Protein AF-A0AAU0SFM0-F1 (afdb_monomer_lite)

Foldseek 3Di:
DEDELPDDDPVVSVVCVQCCQEPNVYWYWYADPVPGIDTDDDPDHDYDDDDPDLVPDDPVNLVVLQVCVVVVHAFEAEEAPPHDPSNLVSHLAYDYVVVVVVVVVVVVPDDDDDDDDDDDDDDDDDDDDDDDDDPQQDAPPLVVLQVVQCVQADPVQKHWQVVSVVVCCVVPSPDDVVSVPDPDPVVSQVVCVVFKDKDWDDDDDDDDITIMMGTDDPDD

pLDDT: mean 70.49, std 17.62, range [28.67, 92.0]

Secondary structure (DSSP, 8-state):
-EEES-SS-HHHHHHHHHHHHHTS--EEEEEETTTEEEEE--SS-------SSGGG--HHHHHHHHHHHHTT---EEEE-TTS-HHHHHHSSEEEEHHHHHHHHHHHTS----------------------S----PPPP-HHHHHHHHHHH--TTS-EEHHHHHHHHHHH-TT--GGGGT-SSHHHHHHT-TTTEEEEEE--SSSSPPEEEEEE-----

Radius of gyration: 22.7 Å; chains: 1; bounding box: 64×48×53 Å

Sequence (220 aa):
MSILLSPGTPAMQAVWILLGKTRYPATFYQSSFEQGVLQVEVPFEIAAEYVPAANAISTDKLVQLGGLREEGLTVYGFGEEKTPRPFVSACDKFIYTELLRGEVLVAASNGHGRPEPEPSTEIEAVKVASTPGVKKLPKAPVSFIAKILDDIADEDGWAHLGSLGANISKLRPEFDPRTHGYKKLSELIKGYPDTFELQTRGASGVGGSILYTRHRQPSS

Structure (mmCIF, N/CA/C/O backbone):
data_AF-A0AAU0SFM0-F1
#
_entry.id   AF-A0AAU0SFM0-F1
#
loop_
_atom_site.group_PDB
_atom_site.id
_atom_site.type_symbol
_atom_site.label_atom_id
_atom_site.label_alt_id
_atom_site.label_comp_id
_atom_site.label_asym_id
_atom_site.label_entity_id
_atom_site.label_seq_id
_atom_site.pdbx_PDB_ins_code
_atom_site.Cartn_x
_atom_site.Cartn_y
_atom_site.Cartn_z
_atom_site.occupancy
_atom_site.B_iso_or_equiv
_atom_site.auth_seq_id
_atom_site.auth_comp_id
_atom_site.auth_asym_id
_atom_site.auth_atom_id
_atom_site.pdbx_PDB_model_num
ATOM 1 N N . MET A 1 1 ? 27.131 0.060 -20.499 1.00 58.91 1 MET A N 1
ATOM 2 C CA . MET A 1 1 ? 27.183 1.424 -19.920 1.00 58.91 1 MET A CA 1
ATOM 3 C C . MET A 1 1 ? 27.447 1.272 -18.427 1.00 58.91 1 MET A C 1
ATOM 5 O O . MET A 1 1 ? 26.848 0.385 -17.832 1.00 58.91 1 MET A O 1
ATOM 9 N N . SER A 1 2 ? 28.374 2.028 -17.840 1.00 62.81 2 SER A N 1
ATOM 10 C CA . SER A 1 2 ? 28.656 1.973 -16.397 1.00 62.81 2 SER A CA 1
ATOM 11 C C . SER A 1 2 ? 27.868 3.065 -15.677 1.00 62.81 2 SER A C 1
ATOM 13 O O . SER A 1 2 ? 27.889 4.223 -16.094 1.00 62.81 2 SER A O 1
ATOM 15 N N . ILE A 1 3 ? 27.143 2.695 -14.622 1.00 67.88 3 ILE A N 1
ATOM 16 C CA . ILE A 1 3 ? 26.339 3.626 -13.822 1.00 67.88 3 ILE A CA 1
ATOM 17 C C . ILE A 1 3 ? 26.892 3.641 -12.399 1.00 67.88 3 ILE A C 1
ATOM 19 O O . ILE A 1 3 ? 26.936 2.609 -11.729 1.00 67.88 3 ILE A O 1
ATOM 23 N N . LEU A 1 4 ? 27.299 4.825 -11.938 1.00 67.50 4 LEU A N 1
ATOM 24 C CA . LEU A 1 4 ? 27.693 5.054 -10.553 1.00 67.50 4 LEU A CA 1
ATOM 25 C C . LEU A 1 4 ? 26.434 5.312 -9.713 1.00 67.50 4 LEU A C 1
ATOM 27 O O . LEU A 1 4 ? 25.718 6.282 -9.951 1.00 67.50 4 LEU A O 1
ATOM 31 N N . LEU A 1 5 ? 26.178 4.467 -8.718 1.00 65.06 5 LEU A N 1
ATOM 32 C CA . LEU A 1 5 ? 25.019 4.566 -7.824 1.00 65.06 5 LEU A CA 1
ATOM 33 C C . LEU A 1 5 ? 25.143 5.694 -6.780 1.00 65.06 5 LEU A C 1
ATOM 35 O O . LEU A 1 5 ? 24.219 5.895 -5.998 1.00 65.06 5 LEU A O 1
ATOM 39 N N . SER A 1 6 ? 26.270 6.415 -6.752 1.00 60.56 6 SER A N 1
ATOM 40 C CA . SER A 1 6 ? 26.688 7.227 -5.601 1.00 60.56 6 SER A CA 1
ATOM 41 C C . SER A 1 6 ? 26.519 8.757 -5.640 1.00 60.56 6 SER A C 1
ATOM 43 O O . SER A 1 6 ? 26.809 9.349 -4.604 1.00 60.56 6 SER A O 1
ATOM 45 N N . PRO A 1 7 ? 26.065 9.468 -6.694 1.00 53.75 7 PRO A N 1
ATOM 46 C CA . PRO A 1 7 ? 25.857 10.910 -6.568 1.00 53.75 7 PRO A CA 1
ATOM 47 C C . PRO A 1 7 ? 24.375 11.250 -6.741 1.00 53.75 7 PRO A C 1
ATOM 49 O O . PRO A 1 7 ? 23.954 11.713 -7.799 1.00 53.75 7 PRO A O 1
ATOM 52 N N . GLY A 1 8 ? 23.551 10.999 -5.724 1.00 63.12 8 GLY A N 1
ATOM 53 C CA . GLY A 1 8 ? 22.145 11.385 -5.805 1.00 63.12 8 GLY A CA 1
ATOM 54 C C . GLY A 1 8 ? 21.311 11.064 -4.575 1.00 63.12 8 GLY A C 1
ATOM 55 O O . GLY A 1 8 ? 21.735 10.363 -3.661 1.00 63.12 8 GLY A O 1
ATOM 56 N N . THR A 1 9 ? 20.087 11.588 -4.570 1.00 72.88 9 THR A N 1
ATOM 57 C CA . THR A 1 9 ? 19.049 11.186 -3.617 1.00 72.88 9 THR A CA 1
ATOM 58 C C . THR A 1 9 ? 18.636 9.727 -3.868 1.00 72.88 9 THR A C 1
ATOM 60 O O . THR A 1 9 ? 18.768 9.244 -4.998 1.00 72.88 9 THR A O 1
ATOM 63 N N . PRO A 1 10 ? 18.053 9.024 -2.877 1.00 72.44 10 PRO A N 1
ATOM 64 C CA . PRO A 1 10 ? 17.543 7.661 -3.070 1.00 72.44 10 PRO A CA 1
ATOM 65 C C . PRO A 1 10 ? 16.587 7.520 -4.268 1.00 72.44 10 PRO A C 1
ATOM 67 O O . PRO A 1 10 ? 16.581 6.499 -4.950 1.00 72.44 10 PRO A O 1
ATOM 70 N N . ALA A 1 11 ? 15.820 8.571 -4.579 1.00 68.12 11 ALA A N 1
ATOM 71 C CA . ALA A 1 11 ? 14.946 8.608 -5.750 1.00 68.12 11 ALA A CA 1
ATOM 72 C C . ALA A 1 11 ? 15.730 8.583 -7.075 1.00 68.12 11 ALA A C 1
ATOM 74 O O . ALA A 1 11 ? 15.365 7.858 -7.998 1.00 68.12 11 ALA A O 1
ATOM 75 N N . MET A 1 12 ? 16.831 9.334 -7.169 1.00 69.12 12 MET A N 1
ATOM 76 C CA . MET A 1 12 ? 17.691 9.349 -8.355 1.00 69.12 12 MET A CA 1
ATOM 77 C C . MET A 1 12 ? 18.373 7.992 -8.555 1.00 69.12 12 MET A C 1
ATOM 79 O O . MET A 1 12 ? 18.439 7.487 -9.674 1.00 69.12 12 MET A O 1
ATOM 83 N N . GLN A 1 13 ? 18.804 7.364 -7.459 1.00 75.31 13 GLN A N 1
ATOM 84 C CA . GLN A 1 13 ? 19.364 6.016 -7.474 1.00 75.31 13 GLN A CA 1
ATOM 85 C C . GLN A 1 13 ? 18.341 4.981 -7.978 1.00 75.31 13 GLN A C 1
ATOM 87 O O . GLN A 1 13 ? 18.677 4.152 -8.823 1.00 75.31 13 GLN A O 1
ATOM 92 N N . ALA A 1 14 ? 17.081 5.069 -7.537 1.00 76.75 14 ALA A N 1
ATOM 93 C CA . ALA A 1 14 ? 16.008 4.185 -7.997 1.00 76.75 14 ALA A CA 1
ATOM 94 C C . ALA A 1 14 ? 15.739 4.312 -9.509 1.00 76.75 14 ALA A C 1
ATOM 96 O O . ALA A 1 14 ? 15.582 3.298 -10.188 1.00 76.75 14 ALA A O 1
ATOM 97 N N . VAL A 1 15 ? 15.748 5.536 -10.056 1.00 77.94 15 VAL A N 1
ATOM 98 C CA . VAL A 1 15 ? 15.589 5.774 -11.505 1.00 77.94 15 VAL A CA 1
ATOM 99 C C . VAL A 1 15 ? 16.715 5.114 -12.301 1.00 77.94 15 VAL A C 1
ATOM 101 O O . VAL A 1 15 ? 16.455 4.458 -13.310 1.00 77.94 15 VAL A O 1
ATOM 104 N N . TRP A 1 16 ? 17.959 5.241 -11.840 1.00 78.31 16 TRP A N 1
ATOM 105 C CA . TRP A 1 16 ? 19.108 4.626 -12.503 1.00 78.31 16 TRP A CA 1
ATOM 106 C C . TRP A 1 16 ? 19.080 3.097 -12.451 1.00 78.31 16 TRP A C 1
ATOM 108 O O . TRP A 1 16 ? 19.394 2.455 -13.455 1.00 78.31 16 TRP A O 1
ATOM 118 N N . ILE A 1 17 ? 18.659 2.513 -11.326 1.00 82.69 17 ILE A N 1
ATOM 119 C CA . ILE A 1 17 ? 18.474 1.060 -11.191 1.00 82.69 17 ILE A CA 1
ATOM 120 C C . ILE A 1 17 ? 17.386 0.567 -12.149 1.00 82.69 17 ILE A C 1
ATOM 122 O O . ILE A 1 17 ? 17.620 -0.386 -12.893 1.00 82.69 17 ILE A O 1
ATOM 126 N N . LEU A 1 18 ? 16.236 1.251 -12.192 1.00 80.56 18 LEU A N 1
ATOM 127 C CA . LEU A 1 18 ? 15.144 0.934 -13.114 1.00 80.56 18 LEU A CA 1
ATOM 128 C C . LEU A 1 18 ? 15.629 0.960 -14.563 1.00 80.56 18 LEU A C 1
ATOM 130 O O . LEU A 1 18 ? 15.472 -0.026 -15.277 1.00 80.56 18 LEU A O 1
ATOM 134 N N . LEU A 1 19 ? 16.269 2.047 -14.996 1.00 77.81 19 LEU A N 1
ATOM 135 C CA . LEU A 1 19 ? 16.773 2.169 -16.366 1.00 77.81 19 LEU A CA 1
ATOM 136 C C . LEU A 1 19 ? 17.820 1.098 -16.699 1.00 77.81 19 LEU A C 1
ATOM 138 O O . LEU A 1 19 ? 17.762 0.529 -17.790 1.00 77.81 19 LEU A O 1
ATOM 142 N N . GLY A 1 20 ? 18.731 0.813 -15.764 1.00 80.00 20 GLY A N 1
ATOM 143 C CA . GLY A 1 20 ? 19.842 -0.119 -15.949 1.00 80.00 20 GLY A CA 1
ATOM 144 C C . GLY A 1 20 ? 19.451 -1.605 -15.967 1.00 80.00 20 GLY A C 1
ATOM 145 O O . GLY A 1 20 ? 20.105 -2.407 -16.631 1.00 80.00 20 GLY A O 1
ATOM 146 N N . LYS A 1 21 ? 18.383 -1.982 -15.251 1.00 81.38 21 LYS A N 1
ATOM 147 C CA . LYS A 1 21 ? 17.854 -3.358 -15.242 1.00 81.38 21 LYS A CA 1
ATOM 148 C C . LYS A 1 21 ? 16.805 -3.615 -16.326 1.00 81.38 21 LYS A C 1
ATOM 150 O O . LYS A 1 21 ? 16.609 -4.765 -16.688 1.00 81.38 21 LYS A O 1
ATOM 155 N N . THR A 1 22 ? 16.150 -2.575 -16.855 1.00 78.81 22 THR A N 1
ATOM 156 C CA . THR A 1 22 ? 14.982 -2.752 -17.744 1.00 78.81 22 THR A CA 1
ATOM 157 C C . THR A 1 22 ? 15.247 -2.361 -19.193 1.00 78.81 22 THR A C 1
ATOM 159 O O . THR A 1 22 ? 14.955 -3.131 -20.103 1.00 78.81 22 THR A O 1
ATOM 162 N N . ARG A 1 23 ? 15.783 -1.159 -19.436 1.00 77.38 23 ARG A N 1
ATOM 163 C CA . ARG A 1 23 ? 15.840 -0.569 -20.783 1.00 77.38 23 ARG A CA 1
ATOM 164 C C . ARG A 1 23 ? 17.246 -0.535 -21.361 1.00 77.38 23 ARG A C 1
ATOM 166 O O . ARG A 1 23 ? 17.405 -0.659 -22.573 1.00 77.38 23 ARG A O 1
ATOM 173 N N . TYR A 1 24 ? 18.249 -0.342 -20.515 1.00 78.56 24 TYR A N 1
ATOM 174 C CA . TYR A 1 24 ? 19.635 -0.192 -20.934 1.00 78.56 24 TYR A CA 1
ATOM 175 C C . TYR A 1 24 ? 20.508 -1.126 -20.103 1.00 78.56 24 TYR A C 1
ATOM 177 O O . TYR A 1 24 ? 20.724 -0.814 -18.938 1.00 78.56 24 TYR A O 1
ATOM 185 N N . PRO A 1 25 ? 21.044 -2.229 -20.658 1.00 74.75 25 PRO A N 1
ATOM 186 C CA . PRO A 1 25 ? 21.897 -3.128 -19.893 1.00 74.75 25 PRO A CA 1
ATOM 187 C C . PRO A 1 25 ? 23.102 -2.356 -19.343 1.00 74.75 25 PRO A C 1
ATOM 189 O O . PRO A 1 25 ? 23.937 -1.822 -20.090 1.00 74.75 25 PRO A O 1
ATOM 192 N N . ALA A 1 26 ? 23.159 -2.259 -18.018 1.00 75.81 26 ALA A N 1
ATOM 193 C CA . ALA A 1 26 ? 24.150 -1.466 -17.317 1.00 75.81 26 ALA A CA 1
ATOM 194 C C . ALA A 1 26 ? 24.807 -2.256 -16.190 1.00 75.81 26 ALA A C 1
ATOM 196 O O . ALA A 1 26 ? 24.174 -3.050 -15.498 1.00 75.81 26 ALA A O 1
ATOM 197 N N . THR A 1 27 ? 26.095 -1.991 -15.998 1.00 81.56 27 THR A N 1
ATOM 198 C CA . THR A 1 27 ? 26.851 -2.485 -14.849 1.00 81.56 27 THR A CA 1
ATOM 199 C C . THR A 1 27 ? 26.813 -1.416 -13.769 1.00 81.56 27 THR A C 1
ATOM 201 O O . THR A 1 27 ? 27.145 -0.253 -14.033 1.00 81.56 27 THR A O 1
ATOM 204 N N . PHE A 1 28 ? 26.396 -1.798 -12.565 1.00 82.94 28 PHE A N 1
ATOM 205 C CA . PHE A 1 28 ? 26.275 -0.877 -11.445 1.00 82.94 28 PHE A CA 1
ATOM 206 C C . PHE A 1 28 ? 27.546 -0.869 -10.606 1.00 82.94 28 PHE A C 1
ATOM 208 O O . PHE A 1 28 ? 28.133 -1.915 -10.332 1.00 82.94 28 PHE A O 1
ATOM 215 N N . TYR A 1 29 ? 27.945 0.323 -10.175 1.00 81.44 29 TYR A N 1
ATOM 216 C CA . TYR A 1 29 ? 29.078 0.521 -9.283 1.00 81.44 29 TYR A CA 1
ATOM 217 C C . TYR A 1 29 ? 28.656 1.362 -8.080 1.00 81.44 29 TYR A C 1
ATOM 219 O O . TYR A 1 29 ? 27.998 2.389 -8.243 1.00 81.44 29 TYR A O 1
ATOM 227 N N . GLN A 1 30 ? 29.054 0.955 -6.880 1.00 79.62 30 GLN A N 1
ATOM 228 C CA . GLN A 1 30 ? 28.912 1.730 -5.651 1.00 79.62 30 GLN A CA 1
ATOM 229 C C . GLN A 1 30 ? 30.285 2.243 -5.234 1.00 79.62 30 GLN A C 1
ATOM 231 O O . GLN A 1 30 ? 31.249 1.485 -5.196 1.00 79.62 30 GLN A O 1
ATOM 236 N N . SER A 1 31 ? 30.377 3.531 -4.914 1.00 77.44 31 SER A N 1
ATOM 237 C CA . SER A 1 31 ? 31.592 4.117 -4.351 1.00 77.44 31 SER A CA 1
ATOM 238 C C . SER A 1 31 ? 31.388 4.462 -2.883 1.00 77.44 31 SER A C 1
ATOM 240 O O . SER A 1 31 ? 30.444 5.179 -2.549 1.00 77.44 31 SER A O 1
ATOM 242 N N . SER A 1 32 ? 32.298 4.008 -2.030 1.00 73.75 32 SER A N 1
ATOM 243 C CA . SER A 1 32 ? 32.398 4.411 -0.627 1.00 73.75 32 SER A CA 1
ATOM 244 C C . SER A 1 32 ? 33.776 5.011 -0.361 1.00 73.75 32 SER A C 1
ATOM 246 O O . SER A 1 32 ? 34.757 4.644 -1.007 1.00 73.75 32 SER A O 1
ATOM 248 N N . PHE A 1 33 ? 33.855 5.926 0.605 1.00 64.81 33 PHE A N 1
ATOM 249 C CA . PHE A 1 33 ? 35.118 6.534 1.023 1.00 64.81 33 PHE A CA 1
ATOM 250 C C . PHE A 1 33 ? 36.086 5.495 1.616 1.00 64.81 33 PHE A C 1
ATOM 252 O O . PHE A 1 33 ? 37.290 5.587 1.407 1.00 64.81 33 PHE A O 1
ATOM 259 N N . GLU A 1 34 ? 35.560 4.479 2.305 1.00 73.56 34 GLU A N 1
ATOM 260 C CA . GLU A 1 34 ? 36.365 3.445 2.970 1.00 73.56 34 GLU A CA 1
ATOM 261 C C . GLU A 1 34 ? 36.758 2.287 2.043 1.00 73.56 34 GLU A C 1
ATOM 263 O O . GLU A 1 34 ? 37.802 1.671 2.230 1.00 73.56 34 GLU A O 1
ATOM 268 N N . GLN A 1 35 ? 35.920 1.970 1.052 1.00 67.69 35 GLN A N 1
ATOM 269 C CA . GLN A 1 35 ? 36.028 0.731 0.264 1.00 67.69 35 GLN A CA 1
ATOM 270 C C . GLN A 1 35 ? 36.321 0.978 -1.224 1.00 67.69 35 GLN A C 1
ATOM 272 O O . GLN A 1 35 ? 36.457 0.028 -1.994 1.00 67.69 35 GLN A O 1
ATOM 277 N N . GLY A 1 36 ? 36.437 2.241 -1.646 1.00 77.94 36 GLY A N 1
ATOM 278 C CA . GLY A 1 36 ? 36.652 2.596 -3.046 1.00 77.94 36 GLY A CA 1
ATOM 279 C C . GLY A 1 36 ? 35.421 2.319 -3.910 1.00 77.94 36 GLY A C 1
ATOM 280 O O . GLY A 1 36 ? 34.287 2.447 -3.450 1.00 77.94 36 GLY A O 1
ATOM 281 N N . VAL A 1 37 ? 35.637 1.987 -5.186 1.00 80.19 37 VAL A N 1
ATOM 282 C CA . VAL A 1 37 ? 34.570 1.696 -6.157 1.00 80.19 37 VAL A CA 1
ATOM 283 C C . VAL A 1 37 ? 34.425 0.186 -6.311 1.00 80.19 37 VAL A C 1
ATOM 285 O O . VAL A 1 37 ? 35.358 -0.484 -6.748 1.00 80.19 37 VAL A O 1
ATOM 288 N N . LEU A 1 38 ? 33.245 -0.338 -5.997 1.00 81.44 38 LEU A N 1
ATOM 289 C CA . LEU A 1 38 ? 32.908 -1.752 -6.118 1.00 81.44 38 LEU A CA 1
ATOM 290 C C . LEU A 1 38 ? 31.804 -1.942 -7.148 1.00 81.44 38 LEU A C 1
ATOM 292 O O . LEU A 1 38 ? 30.849 -1.168 -7.200 1.00 81.44 38 LEU A O 1
ATOM 296 N N . GLN A 1 39 ? 31.925 -2.985 -7.965 1.00 83.69 39 GLN A N 1
ATOM 297 C CA . GLN A 1 39 ? 30.813 -3.435 -8.792 1.00 83.69 39 GLN A CA 1
ATOM 298 C C . GLN A 1 39 ? 29.747 -4.050 -7.883 1.00 83.69 39 GLN A C 1
ATOM 300 O O . GLN A 1 39 ? 30.063 -4.873 -7.026 1.00 83.69 39 GLN A O 1
ATOM 305 N N . VAL A 1 40 ? 28.494 -3.647 -8.074 1.00 80.75 40 VAL A N 1
ATOM 306 C 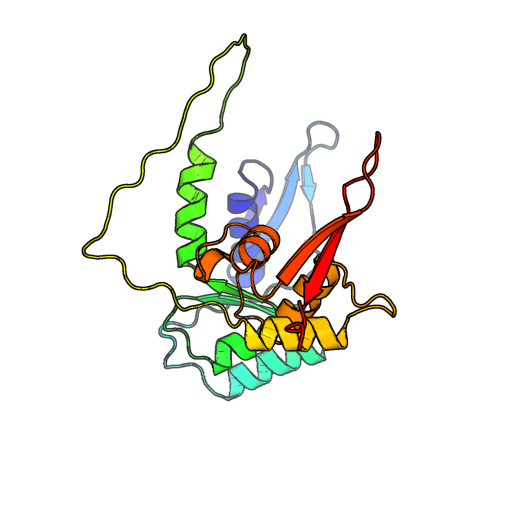CA . VAL A 1 40 ? 27.357 -4.132 -7.291 1.00 80.75 40 VAL A CA 1
ATOM 307 C C . VAL A 1 40 ? 26.377 -4.818 -8.219 1.00 80.75 40 VAL A C 1
ATOM 309 O O . VAL A 1 40 ? 26.056 -4.317 -9.297 1.00 80.75 40 VAL A O 1
ATOM 312 N N . GLU A 1 41 ? 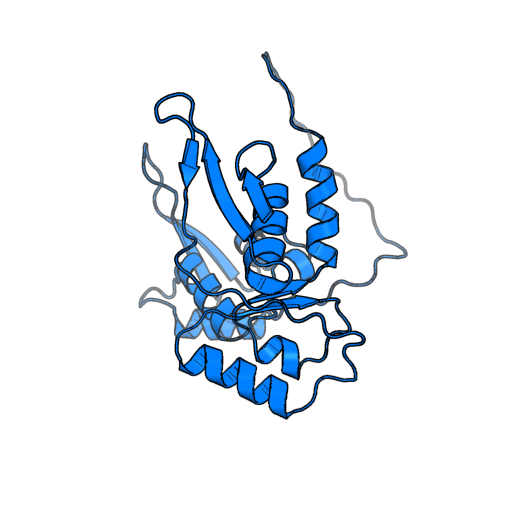25.880 -5.965 -7.780 1.00 80.19 41 GLU A N 1
ATOM 313 C CA . GLU A 1 41 ? 24.785 -6.654 -8.438 1.00 80.19 41 GLU A CA 1
ATOM 314 C C . GLU A 1 41 ? 23.503 -6.439 -7.637 1.00 80.19 41 GLU A C 1
ATOM 316 O O . GLU A 1 41 ? 23.479 -6.585 -6.416 1.00 80.19 41 GLU A O 1
ATOM 321 N N . VAL A 1 42 ? 22.435 -6.043 -8.327 1.00 80.81 42 VAL A N 1
ATOM 322 C CA . VAL A 1 42 ? 21.112 -5.892 -7.719 1.00 80.81 42 VAL A CA 1
ATOM 323 C C . VAL A 1 42 ? 20.460 -7.282 -7.729 1.00 80.81 42 VAL A C 1
ATOM 325 O O . VAL A 1 42 ? 20.192 -7.780 -8.829 1.00 80.81 42 VAL A O 1
ATOM 328 N N . PRO A 1 43 ? 20.214 -7.911 -6.559 1.00 73.19 43 PRO A N 1
ATOM 329 C CA . PRO A 1 43 ? 19.905 -9.343 -6.434 1.00 73.19 43 PRO A CA 1
ATOM 330 C C . PRO A 1 43 ? 18.442 -9.686 -6.756 1.00 73.19 43 PRO A C 1
ATOM 332 O O . PRO A 1 43 ? 17.917 -10.699 -6.305 1.00 73.19 43 PRO A O 1
ATOM 335 N N . PHE A 1 44 ? 17.759 -8.813 -7.489 1.00 67.69 44 PHE A N 1
ATOM 336 C CA . PHE A 1 44 ? 16.383 -9.001 -7.909 1.00 67.69 44 PHE A CA 1
ATOM 337 C C . PHE A 1 44 ? 16.224 -8.562 -9.361 1.00 67.69 44 PHE A C 1
ATOM 339 O O . PHE A 1 44 ? 16.862 -7.610 -9.827 1.00 67.69 44 PHE A O 1
ATOM 346 N N . GLU A 1 45 ? 15.367 -9.282 -10.072 1.00 66.19 45 GLU A N 1
ATOM 347 C CA . GLU A 1 45 ? 14.993 -8.957 -11.439 1.00 66.19 45 GLU A CA 1
ATOM 348 C C . GLU A 1 45 ? 13.905 -7.885 -11.434 1.00 66.19 45 GLU A C 1
ATOM 350 O O . GLU A 1 45 ? 12.973 -7.914 -10.629 1.00 66.19 45 GLU A O 1
ATOM 355 N N . ILE A 1 46 ? 14.053 -6.896 -12.314 1.00 70.44 46 ILE A N 1
ATOM 356 C CA . ILE A 1 46 ? 13.128 -5.769 -12.428 1.00 70.44 46 ILE A CA 1
ATOM 357 C C . ILE A 1 46 ? 12.651 -5.725 -13.869 1.00 70.44 46 ILE A C 1
ATOM 359 O O . ILE A 1 46 ? 13.453 -5.536 -14.779 1.00 70.44 46 ILE A O 1
ATOM 363 N N . ALA A 1 47 ? 11.342 -5.825 -14.065 1.00 66.19 47 ALA A N 1
ATOM 364 C CA . ALA A 1 47 ? 10.698 -5.514 -15.329 1.00 66.19 47 ALA A CA 1
ATOM 365 C C . ALA A 1 47 ? 9.930 -4.198 -15.167 1.00 66.19 47 ALA A C 1
ATOM 367 O O . ALA A 1 47 ? 9.095 -4.063 -14.276 1.00 66.19 47 ALA A O 1
ATOM 368 N N . ALA A 1 48 ? 10.217 -3.213 -16.017 1.00 65.38 48 ALA A N 1
ATOM 369 C CA . ALA A 1 48 ? 9.430 -1.990 -16.108 1.00 65.38 48 ALA A CA 1
ATOM 370 C C . ALA A 1 48 ? 8.825 -1.930 -17.502 1.00 65.38 48 ALA A C 1
ATOM 372 O O . ALA A 1 48 ? 9.517 -1.648 -18.482 1.00 65.38 48 ALA A O 1
ATOM 373 N N . GLU A 1 49 ? 7.528 -2.202 -17.585 1.00 64.38 49 GLU A N 1
ATOM 374 C CA . GLU A 1 49 ? 6.786 -2.051 -18.824 1.00 64.38 49 GLU A CA 1
ATOM 375 C C . GLU A 1 49 ? 5.940 -0.779 -18.760 1.00 64.38 49 GLU A C 1
ATOM 377 O O . GLU A 1 49 ? 5.076 -0.618 -17.898 1.00 64.38 49 GLU A O 1
ATOM 382 N N . TYR A 1 50 ? 6.205 0.155 -19.672 1.00 59.50 50 TYR A N 1
ATOM 383 C CA . TYR A 1 50 ? 5.362 1.330 -19.840 1.00 59.50 50 TYR A CA 1
ATOM 384 C C . TYR A 1 50 ? 4.194 0.964 -20.752 1.00 59.50 50 TYR A C 1
ATOM 386 O O . TYR A 1 50 ? 4.398 0.706 -21.938 1.00 59.50 50 TYR A O 1
ATOM 394 N N . VAL A 1 51 ? 2.974 0.955 -20.211 1.00 59.78 51 VAL A N 1
ATOM 395 C CA . VAL A 1 51 ? 1.754 0.744 -20.999 1.00 59.78 51 VAL A CA 1
ATOM 396 C C . VAL A 1 51 ? 1.118 2.105 -21.304 1.00 59.78 51 VAL A C 1
ATOM 398 O O . VAL A 1 51 ? 0.498 2.701 -20.419 1.00 59.78 51 VAL A O 1
ATOM 401 N N . PRO A 1 52 ? 1.277 2.647 -22.528 1.00 48.41 52 PRO A N 1
ATOM 402 C CA . PRO A 1 52 ? 0.620 3.887 -22.909 1.00 48.41 52 PRO A CA 1
ATOM 403 C C . PRO A 1 52 ? -0.889 3.655 -23.018 1.00 48.41 52 PRO A C 1
ATOM 405 O O . PRO A 1 52 ? -1.338 2.768 -23.735 1.00 48.41 52 PRO A O 1
ATOM 408 N N . ALA A 1 53 ? -1.655 4.497 -22.323 1.00 54.94 53 ALA A N 1
ATOM 409 C CA . ALA A 1 53 ? -3.109 4.443 -22.189 1.00 54.94 53 ALA A CA 1
ATOM 410 C C . ALA A 1 53 ? -3.635 3.168 -21.501 1.00 54.94 53 ALA A C 1
ATOM 412 O O . ALA A 1 53 ? -3.649 2.066 -22.041 1.00 54.94 53 ALA A O 1
ATOM 413 N N . ALA A 1 54 ? -4.189 3.365 -20.305 1.00 51.91 54 ALA A N 1
ATOM 414 C CA . ALA A 1 54 ? -4.731 2.311 -19.456 1.00 51.91 54 ALA A CA 1
ATOM 415 C C . ALA A 1 54 ? -5.860 1.480 -20.119 1.00 51.91 54 ALA A C 1
ATOM 417 O O . ALA A 1 54 ? -6.173 0.386 -19.667 1.00 51.91 54 ALA A O 1
ATOM 418 N N . ASN A 1 55 ? -6.428 1.953 -21.234 1.00 55.72 55 ASN A N 1
ATOM 419 C CA . ASN A 1 55 ? -7.469 1.263 -22.002 1.00 55.72 55 ASN A CA 1
ATOM 420 C C . ASN A 1 55 ? -6.955 0.097 -22.871 1.00 55.72 55 ASN A C 1
ATOM 422 O O . ASN A 1 55 ? -7.773 -0.631 -23.424 1.00 55.72 55 ASN A O 1
ATOM 426 N N . ALA A 1 56 ? -5.637 -0.085 -23.010 1.00 57.75 56 ALA A N 1
ATOM 427 C CA . ALA A 1 56 ? -5.033 -1.126 -23.850 1.00 57.75 56 ALA A CA 1
ATOM 428 C C . ALA A 1 56 ? -4.389 -2.268 -23.041 1.00 57.75 56 ALA A C 1
ATOM 430 O O . ALA A 1 56 ? -3.481 -2.944 -23.524 1.00 57.75 56 ALA A O 1
ATOM 431 N N . ILE A 1 57 ? -4.817 -2.480 -21.794 1.00 66.38 57 ILE A N 1
ATOM 432 C CA . ILE A 1 57 ? -4.306 -3.593 -20.991 1.00 66.38 57 ILE A CA 1
ATOM 433 C C . ILE A 1 57 ? -5.012 -4.874 -21.444 1.00 66.38 57 ILE A C 1
ATOM 435 O O . ILE A 1 57 ? -6.167 -5.120 -21.099 1.00 66.38 57 ILE A O 1
ATOM 439 N N . SER A 1 58 ? -4.307 -5.680 -22.236 1.00 68.25 58 SER A N 1
ATOM 440 C CA . SER A 1 58 ? -4.758 -7.005 -22.659 1.00 68.25 58 SER A CA 1
ATOM 441 C C . SER A 1 58 ? -4.956 -7.921 -21.450 1.00 68.25 58 SER A C 1
ATOM 443 O O . SER A 1 58 ? -4.135 -7.927 -20.534 1.00 68.25 58 SER A O 1
ATOM 445 N N . THR A 1 59 ? -6.006 -8.746 -21.471 1.00 73.31 59 THR A N 1
ATOM 446 C CA . THR A 1 59 ? -6.303 -9.737 -20.420 1.00 73.31 59 THR A CA 1
ATOM 447 C C . THR A 1 59 ? -5.107 -10.642 -20.116 1.00 73.31 59 THR A C 1
ATOM 449 O O . THR A 1 59 ? -4.856 -10.951 -18.959 1.00 73.31 59 THR A O 1
ATOM 452 N N . ASP A 1 60 ? -4.324 -10.981 -21.139 1.00 73.31 60 ASP A N 1
ATOM 453 C CA . ASP A 1 60 ? -3.091 -11.768 -21.035 1.00 73.31 60 ASP A CA 1
ATOM 454 C C . ASP A 1 60 ? -2.067 -11.160 -20.056 1.00 73.31 60 ASP A C 1
ATOM 456 O O . ASP A 1 60 ? -1.549 -11.844 -19.177 1.00 73.31 60 ASP A O 1
ATOM 460 N N . LYS A 1 61 ? -1.879 -9.834 -20.095 1.00 74.19 61 LYS A N 1
ATOM 461 C CA . LYS A 1 61 ? -0.970 -9.133 -19.176 1.00 74.19 61 LYS A CA 1
ATOM 462 C C . LYS A 1 61 ? -1.463 -9.138 -17.734 1.00 74.19 61 LYS A C 1
ATOM 464 O O . LYS A 1 61 ? -0.658 -9.194 -16.812 1.00 74.19 61 LYS A O 1
ATOM 469 N N . LEU A 1 62 ? -2.777 -9.073 -17.524 1.00 73.81 62 LEU A N 1
ATOM 470 C CA . LEU A 1 62 ? -3.359 -9.166 -16.181 1.00 73.81 62 LEU A CA 1
ATOM 471 C C . LEU A 1 62 ? -3.160 -10.561 -15.588 1.00 73.81 62 LEU A C 1
ATOM 473 O O . LEU A 1 62 ? -2.849 -10.680 -14.406 1.00 73.81 62 LEU A O 1
ATOM 477 N N . VAL A 1 63 ? -3.300 -11.598 -16.419 1.00 77.31 63 VAL A N 1
ATOM 478 C CA . VAL A 1 63 ? -3.031 -12.986 -16.026 1.00 77.31 63 VAL A CA 1
ATOM 479 C C . VAL A 1 63 ? -1.556 -13.161 -15.677 1.00 77.31 63 VAL A C 1
ATOM 481 O O . VAL A 1 63 ? -1.251 -13.730 -14.634 1.00 77.31 63 VAL A O 1
ATOM 484 N N . GLN A 1 64 ? -0.645 -12.599 -16.475 1.00 76.81 64 GLN A N 1
ATOM 485 C CA . GLN A 1 64 ? 0.788 -12.648 -16.189 1.00 76.81 64 GLN A CA 1
ATOM 486 C C . GLN A 1 64 ? 1.144 -11.965 -14.855 1.00 76.81 64 GLN A C 1
ATOM 488 O O . GLN A 1 64 ? 1.903 -12.524 -14.072 1.00 76.81 64 GLN A O 1
ATOM 493 N N . LEU A 1 65 ? 0.566 -10.795 -14.554 1.00 73.56 65 LEU A N 1
ATOM 494 C CA . LEU A 1 65 ? 0.769 -10.109 -13.267 1.00 73.56 65 LEU A CA 1
ATOM 495 C C . LEU A 1 65 ? 0.247 -10.929 -12.078 1.00 73.56 65 LEU A C 1
ATOM 497 O O . LEU A 1 65 ? 0.898 -10.982 -11.036 1.00 73.56 65 LEU A O 1
ATOM 501 N N . GLY A 1 66 ? -0.903 -11.588 -12.244 1.00 72.25 66 GLY A N 1
ATOM 502 C CA . GLY A 1 66 ? -1.423 -12.534 -11.257 1.00 72.25 66 GLY A CA 1
ATOM 503 C C . GLY A 1 66 ? -0.490 -13.731 -11.049 1.00 72.25 66 GLY A C 1
ATOM 504 O O . GLY A 1 66 ? -0.233 -14.103 -9.908 1.00 72.25 66 GLY A O 1
ATOM 505 N N . GLY A 1 67 ? 0.078 -14.266 -12.134 1.00 76.62 67 GLY A N 1
ATOM 506 C CA . GLY A 1 67 ? 1.056 -15.357 -12.093 1.00 76.62 67 GLY A CA 1
ATOM 507 C C . GLY A 1 67 ? 2.322 -14.990 -11.320 1.00 76.62 67 GLY A C 1
ATOM 508 O O . GLY A 1 67 ? 2.714 -15.732 -10.428 1.00 76.62 67 GLY A O 1
ATOM 509 N N . LEU A 1 68 ? 2.882 -13.796 -11.552 1.00 76.62 68 LEU A N 1
ATOM 510 C CA . LEU A 1 68 ? 4.060 -13.312 -10.814 1.00 76.62 68 LEU A CA 1
ATOM 511 C C . LEU A 1 68 ? 3.811 -13.276 -9.296 1.00 76.62 68 LEU A C 1
ATOM 513 O O . LEU A 1 68 ? 4.685 -13.635 -8.507 1.00 76.62 68 LEU A O 1
ATOM 517 N N . ARG A 1 69 ? 2.595 -12.897 -8.885 1.00 71.56 69 ARG A N 1
ATOM 518 C CA . ARG A 1 69 ? 2.150 -12.959 -7.485 1.00 71.56 69 ARG A CA 1
ATOM 519 C C . ARG A 1 69 ? 2.123 -14.395 -6.951 1.00 71.56 69 ARG A C 1
ATOM 521 O O . ARG A 1 69 ? 2.561 -14.627 -5.825 1.00 71.56 69 ARG A O 1
ATOM 528 N N . GLU A 1 70 ? 1.602 -15.347 -7.726 1.00 75.75 70 GLU A N 1
ATOM 529 C CA . GLU A 1 70 ? 1.550 -16.770 -7.344 1.00 75.75 70 GLU A CA 1
ATOM 530 C C . GLU A 1 70 ? 2.944 -17.414 -7.276 1.00 75.75 70 GLU A C 1
ATOM 532 O O . GLU A 1 70 ? 3.184 -18.281 -6.437 1.00 75.75 70 GLU A O 1
ATOM 537 N N . GLU A 1 71 ? 3.887 -16.931 -8.084 1.00 77.75 71 GLU A N 1
ATOM 538 C CA . GLU A 1 71 ? 5.303 -17.322 -8.060 1.00 77.75 71 GLU A CA 1
ATOM 539 C C . GLU A 1 71 ? 6.078 -16.713 -6.871 1.00 77.75 71 GLU A C 1
ATOM 541 O O . GLU A 1 71 ? 7.261 -16.999 -6.681 1.00 77.75 71 GLU A O 1
ATOM 546 N N . GLY A 1 72 ? 5.421 -15.893 -6.041 1.00 73.06 72 GLY A N 1
ATOM 547 C CA . GLY A 1 72 ? 6.005 -15.266 -4.854 1.00 73.06 72 GLY A CA 1
ATOM 548 C C . GLY A 1 72 ? 6.780 -13.975 -5.135 1.00 73.06 72 GLY A C 1
ATOM 549 O O . GLY A 1 72 ? 7.517 -13.507 -4.263 1.00 73.06 72 GLY A O 1
ATOM 550 N N . LEU A 1 73 ? 6.629 -13.388 -6.326 1.00 72.81 73 LEU A N 1
ATOM 551 C CA . LEU A 1 73 ? 7.251 -12.118 -6.696 1.00 72.81 73 LEU A CA 1
ATOM 552 C C . LEU A 1 73 ? 6.335 -10.947 -6.323 1.00 72.81 73 LEU A C 1
ATOM 554 O O . LEU A 1 73 ? 5.146 -10.940 -6.631 1.00 72.81 73 LEU A O 1
ATOM 558 N N . THR A 1 74 ? 6.899 -9.917 -5.688 1.00 70.50 74 THR A N 1
ATOM 559 C CA . THR A 1 74 ? 6.140 -8.721 -5.298 1.00 70.50 74 THR A CA 1
ATOM 560 C C . THR A 1 74 ? 5.926 -7.784 -6.490 1.00 70.50 74 THR A C 1
ATOM 562 O O . THR A 1 74 ? 6.882 -7.236 -7.044 1.00 70.50 74 THR A O 1
ATOM 565 N N . VAL A 1 75 ? 4.667 -7.517 -6.834 1.00 77.75 75 VAL A N 1
ATOM 566 C CA . VAL A 1 75 ? 4.265 -6.703 -7.989 1.00 77.75 75 VAL A CA 1
ATOM 567 C C . VAL A 1 75 ? 3.851 -5.290 -7.556 1.00 77.75 75 VAL A C 1
ATOM 569 O O . VAL A 1 75 ? 2.747 -5.064 -7.063 1.00 77.75 75 VAL A O 1
ATOM 572 N N . TYR A 1 76 ? 4.701 -4.289 -7.781 1.00 77.50 76 TYR A N 1
ATOM 573 C CA . TYR A 1 76 ? 4.346 -2.884 -7.536 1.00 77.50 76 TYR A CA 1
ATOM 574 C C . TYR A 1 76 ? 3.763 -2.229 -8.794 1.00 77.50 76 TYR A C 1
ATOM 576 O O . TYR A 1 76 ? 4.428 -2.150 -9.825 1.00 77.50 76 TYR A O 1
ATOM 584 N N . GLY A 1 77 ? 2.534 -1.719 -8.700 1.00 80.62 77 GLY A N 1
ATOM 585 C CA . GLY A 1 77 ? 1.867 -0.965 -9.761 1.00 80.62 77 GLY A CA 1
ATOM 586 C C . GLY A 1 77 ? 1.911 0.541 -9.513 1.00 80.62 77 GLY A C 1
ATOM 587 O O . GLY A 1 77 ? 1.824 0.994 -8.373 1.00 80.62 77 GLY A O 1
ATOM 588 N N . PHE A 1 78 ? 2.004 1.327 -10.584 1.00 81.19 78 PHE A N 1
ATOM 589 C CA . PHE A 1 78 ? 1.959 2.790 -10.531 1.00 81.19 78 PHE A CA 1
ATOM 590 C C . PHE A 1 78 ? 0.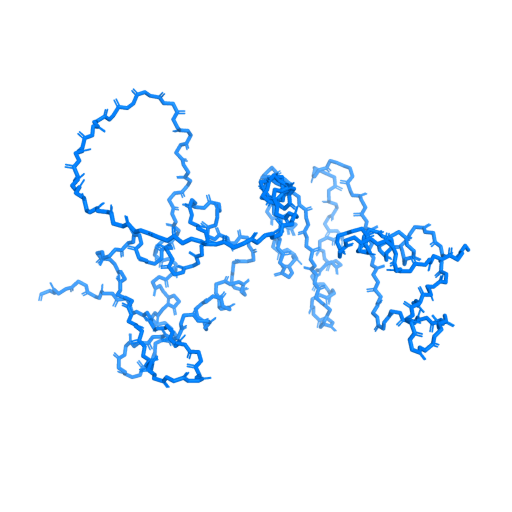984 3.310 -11.589 1.00 81.19 78 PHE A C 1
ATOM 592 O O . PHE A 1 78 ? 1.048 2.880 -12.741 1.00 81.19 78 PHE A O 1
ATOM 599 N N . GLY A 1 79 ? 0.109 4.252 -11.235 1.00 78.50 79 GLY A N 1
ATOM 600 C CA . GLY A 1 79 ? -0.799 4.862 -12.212 1.00 78.50 79 GLY A CA 1
ATOM 601 C C . GLY A 1 79 ? -1.675 5.981 -11.657 1.00 78.50 79 GLY A C 1
ATOM 602 O O . GLY A 1 79 ? -1.546 6.373 -10.503 1.00 78.50 79 GLY A O 1
ATOM 603 N N . GLU A 1 80 ? -2.533 6.530 -12.512 1.00 78.94 80 GLU A N 1
ATOM 604 C CA . GLU A 1 80 ? -3.468 7.617 -12.180 1.00 78.94 80 GLU A CA 1
ATOM 605 C C . GLU A 1 80 ? -4.805 7.060 -11.652 1.00 78.94 80 GLU A C 1
ATOM 607 O O . GLU A 1 80 ? -5.103 5.878 -11.840 1.00 78.94 80 GLU A O 1
ATOM 612 N N . GLU A 1 81 ? -5.665 7.899 -11.067 1.00 75.19 81 GLU A N 1
ATOM 613 C CA . GLU A 1 81 ? -6.988 7.474 -10.552 1.00 75.19 81 GLU A CA 1
AT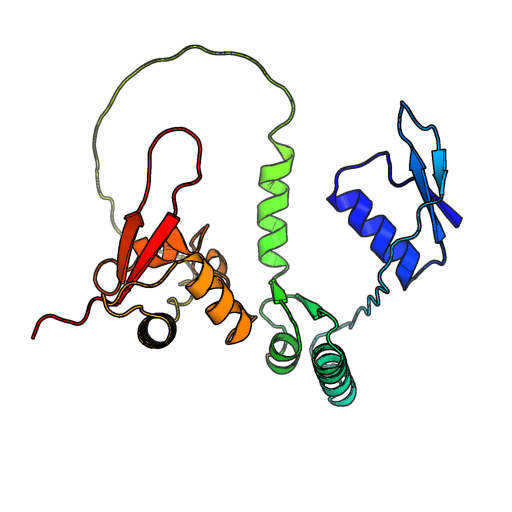OM 614 C C . GLU A 1 81 ? -7.874 6.797 -11.624 1.00 75.19 81 GLU A C 1
ATOM 616 O O . GLU A 1 81 ? -8.663 5.902 -11.332 1.00 75.19 81 GLU A O 1
ATOM 621 N N . LYS A 1 82 ? -7.695 7.164 -12.899 1.00 77.56 82 LYS A N 1
ATOM 622 C CA . LYS A 1 82 ? -8.406 6.568 -14.049 1.00 77.56 82 LYS A CA 1
ATOM 623 C C . LYS A 1 82 ? -7.911 5.167 -14.448 1.00 77.56 82 LYS A C 1
ATOM 625 O O . LYS A 1 82 ? -8.360 4.637 -15.465 1.00 77.56 82 LYS A O 1
ATOM 630 N N . THR A 1 83 ? -6.954 4.590 -13.721 1.00 79.62 83 THR A N 1
ATOM 631 C CA . THR A 1 83 ? -6.402 3.263 -14.034 1.00 79.62 83 THR A CA 1
ATOM 632 C C . THR A 1 83 ? -7.478 2.180 -13.849 1.00 79.62 83 THR A C 1
ATOM 634 O O . THR A 1 83 ? -8.165 2.176 -12.825 1.00 79.62 83 THR A O 1
ATOM 637 N N . PRO A 1 84 ? -7.658 1.244 -14.804 1.00 79.62 84 PRO A N 1
ATOM 638 C CA . PRO A 1 84 ? -8.643 0.182 -14.697 1.00 79.62 84 PRO A CA 1
ATOM 639 C C . PRO A 1 84 ? -8.450 -0.654 -13.439 1.00 79.62 84 PRO A C 1
ATOM 641 O O . PRO A 1 84 ? -7.356 -1.149 -13.161 1.00 79.62 84 PRO A O 1
ATOM 644 N N . ARG A 1 85 ? -9.558 -0.897 -12.732 1.00 78.00 85 ARG A N 1
ATOM 645 C CA . ARG A 1 85 ? -9.588 -1.739 -11.529 1.00 78.00 85 ARG A CA 1
ATOM 646 C C . ARG A 1 85 ? -8.917 -3.108 -11.705 1.00 78.00 85 ARG A C 1
ATOM 648 O O . ARG A 1 85 ? -8.190 -3.486 -10.794 1.00 78.00 85 ARG A O 1
ATOM 655 N N . PRO A 1 86 ? -9.073 -3.826 -12.839 1.00 80.94 86 PRO A N 1
ATOM 656 C CA . PRO A 1 86 ? -8.408 -5.116 -13.018 1.00 80.94 86 PRO A CA 1
ATOM 657 C C . PRO A 1 86 ? -6.881 -5.048 -12.896 1.00 80.94 86 PRO A C 1
ATOM 659 O O . PRO A 1 86 ? -6.277 -5.962 -12.352 1.00 80.94 86 PRO A O 1
ATOM 662 N N . PHE A 1 87 ? -6.259 -3.954 -13.346 1.00 81.31 87 PHE A N 1
ATOM 663 C CA . PHE A 1 87 ? -4.814 -3.761 -13.222 1.00 81.31 87 PHE A CA 1
ATOM 664 C C . PHE A 1 87 ? -4.402 -3.475 -11.780 1.00 81.31 87 PHE A C 1
ATOM 666 O O . PHE A 1 87 ? -3.457 -4.070 -11.279 1.00 81.31 87 PHE A O 1
ATOM 673 N N . VAL A 1 88 ? -5.159 -2.619 -11.089 1.00 81.06 88 VAL A N 1
ATOM 674 C CA . VAL A 1 88 ? -4.925 -2.306 -9.672 1.00 81.06 88 VAL A CA 1
ATOM 675 C C . VAL A 1 88 ? -5.004 -3.572 -8.813 1.00 81.06 88 VAL A C 1
ATOM 677 O O . VAL A 1 88 ? -4.159 -3.781 -7.945 1.00 81.06 88 VAL A O 1
ATOM 680 N N . SER A 1 89 ? -5.980 -4.443 -9.082 1.00 79.50 89 SER A N 1
ATOM 681 C CA . SER A 1 89 ? -6.143 -5.718 -8.375 1.00 79.50 89 SER A CA 1
ATOM 682 C C . SER A 1 89 ? -5.049 -6.744 -8.683 1.00 79.50 89 SER A C 1
ATOM 684 O O . SER A 1 89 ? -4.828 -7.635 -7.869 1.00 79.50 89 SER A O 1
ATOM 686 N N . ALA A 1 90 ? -4.358 -6.630 -9.820 1.00 80.44 90 ALA A N 1
ATOM 687 C CA . ALA A 1 90 ? -3.283 -7.547 -10.191 1.00 80.44 90 ALA A CA 1
ATOM 688 C C . ALA A 1 90 ? -1.957 -7.265 -9.449 1.00 80.44 90 ALA A C 1
ATOM 690 O O . ALA A 1 90 ? -1.050 -8.090 -9.487 1.00 80.44 90 ALA A O 1
ATOM 691 N N . CYS A 1 91 ? -1.826 -6.131 -8.752 1.00 82.44 91 CYS A N 1
ATOM 692 C CA . CYS A 1 91 ? -0.596 -5.736 -8.058 1.00 82.44 91 CYS A CA 1
ATOM 693 C C . CYS A 1 91 ? -0.597 -6.092 -6.552 1.00 82.44 91 CYS A C 1
ATOM 695 O O . CYS A 1 91 ? -1.605 -5.919 -5.870 1.00 82.44 91 CYS A O 1
ATOM 697 N N . ASP A 1 92 ? 0.546 -6.546 -6.015 1.00 76.31 92 ASP A N 1
ATOM 698 C CA . ASP A 1 92 ? 1.150 -6.177 -4.707 1.00 76.31 92 ASP A CA 1
ATOM 699 C C . ASP A 1 92 ? 0.544 -4.974 -4.017 1.00 76.31 92 ASP A C 1
ATOM 701 O O . ASP A 1 92 ? -0.217 -5.031 -3.049 1.00 76.31 92 ASP A O 1
ATOM 705 N N . LYS A 1 93 ? 0.998 -3.848 -4.536 1.00 79.44 93 LYS A N 1
ATOM 706 C CA . LYS A 1 93 ? 0.761 -2.531 -3.998 1.00 79.44 93 LYS A CA 1
ATOM 707 C C . LYS A 1 93 ? 0.630 -1.602 -5.180 1.00 79.44 93 LYS A C 1
ATOM 709 O O . LYS A 1 93 ? 1.500 -1.598 -6.050 1.00 79.44 93 LYS A O 1
ATOM 714 N N . PHE A 1 94 ? -0.432 -0.811 -5.196 1.00 83.94 94 PHE A N 1
ATOM 715 C CA . PHE A 1 94 ? -0.654 0.165 -6.247 1.00 83.94 94 PHE A CA 1
ATOM 716 C C . PHE A 1 94 ? -0.452 1.578 -5.701 1.00 83.94 94 PHE A C 1
ATOM 718 O O . PHE A 1 94 ? -1.059 1.959 -4.703 1.00 83.94 94 PHE A O 1
ATOM 725 N N . ILE A 1 95 ? 0.423 2.352 -6.336 1.00 80.19 95 ILE A N 1
ATOM 726 C CA . ILE A 1 95 ? 0.781 3.704 -5.905 1.00 80.19 95 ILE A CA 1
ATOM 727 C C . ILE A 1 95 ? 0.221 4.703 -6.913 1.00 80.19 95 ILE A C 1
ATOM 729 O O . ILE A 1 95 ? 0.628 4.734 -8.077 1.00 80.19 95 ILE A O 1
ATOM 733 N N . TYR A 1 96 ? -0.691 5.556 -6.443 1.00 81.81 96 TYR A N 1
ATOM 734 C CA . TYR A 1 96 ? -1.230 6.637 -7.258 1.00 81.81 96 TYR A CA 1
ATOM 735 C C . TYR A 1 96 ? -0.182 7.731 -7.464 1.00 81.81 96 TYR A C 1
ATOM 737 O O . TYR A 1 96 ? 0.383 8.271 -6.508 1.00 81.81 96 TYR A O 1
ATOM 745 N N . THR A 1 97 ? 0.081 8.077 -8.719 1.00 78.94 97 THR A N 1
ATOM 746 C CA . THR A 1 97 ? 1.117 9.059 -9.091 1.00 78.94 97 THR A CA 1
ATOM 747 C C . THR A 1 97 ? 0.851 10.470 -8.548 1.00 78.94 97 THR A C 1
ATOM 749 O O . THR A 1 97 ? 1.772 11.266 -8.355 1.00 78.94 97 THR A O 1
ATOM 752 N N . GLU A 1 98 ? -0.403 10.772 -8.239 1.00 77.75 98 GLU A N 1
ATOM 753 C CA . GLU A 1 98 ? -0.890 12.006 -7.641 1.00 77.75 98 GLU A CA 1
ATOM 754 C C . GLU A 1 98 ? -0.357 12.189 -6.211 1.00 77.75 98 GLU A C 1
ATOM 756 O O . GLU A 1 98 ? -0.057 13.314 -5.809 1.00 77.75 98 GLU A O 1
ATOM 761 N N . LEU A 1 99 ? -0.154 11.090 -5.474 1.00 61.78 99 LEU A N 1
ATOM 762 C CA . LEU A 1 99 ? 0.428 11.103 -4.127 1.00 61.78 99 LEU A CA 1
ATOM 763 C C . LEU A 1 99 ? 1.918 11.457 -4.163 1.00 61.78 99 LEU A C 1
ATOM 765 O O . LEU A 1 99 ? 2.399 12.202 -3.311 1.00 61.78 99 LEU A O 1
ATOM 769 N N . LEU A 1 100 ? 2.632 10.983 -5.188 1.00 62.69 100 LEU A N 1
ATOM 770 C CA . LEU A 1 100 ? 4.063 11.240 -5.353 1.00 62.69 100 LEU A CA 1
ATOM 771 C C . LEU A 1 100 ? 4.337 12.720 -5.642 1.00 62.69 100 LEU A C 1
ATOM 773 O O . LEU A 1 100 ? 5.304 13.278 -5.132 1.00 62.69 100 LEU A O 1
ATOM 777 N N . ARG A 1 101 ? 3.460 13.395 -6.397 1.00 61.00 101 ARG A N 1
ATOM 778 C CA . ARG A 1 101 ? 3.590 14.836 -6.687 1.00 61.00 101 ARG A CA 1
ATOM 779 C C . ARG A 1 101 ? 3.516 15.710 -5.431 1.00 61.00 101 ARG A C 1
ATOM 781 O O . ARG A 1 101 ? 4.167 16.750 -5.388 1.00 61.00 101 ARG A O 1
ATOM 788 N N . GLY A 1 102 ? 2.764 15.284 -4.415 1.00 50.88 102 GLY A N 1
ATOM 789 C CA . GLY A 1 102 ? 2.675 15.985 -3.133 1.00 50.88 102 GLY A CA 1
ATOM 790 C C . GLY A 1 102 ? 3.936 15.854 -2.275 1.00 50.88 102 GLY A C 1
ATOM 791 O O . GLY A 1 102 ? 4.274 16.787 -1.554 1.00 50.88 102 GLY A O 1
ATOM 792 N N . GLU A 1 103 ? 4.666 14.739 -2.379 1.00 48.09 103 GLU A N 1
ATOM 793 C CA . GLU A 1 103 ? 5.867 14.478 -1.570 1.00 48.09 103 GLU A CA 1
ATOM 794 C C . GLU A 1 103 ? 7.123 15.196 -2.101 1.00 48.09 103 GLU A C 1
ATOM 796 O O . GLU A 1 103 ? 7.982 15.585 -1.307 1.00 48.09 103 GLU A O 1
ATOM 801 N N . VAL A 1 104 ? 7.210 15.478 -3.410 1.00 44.66 104 VAL A N 1
ATOM 802 C CA . VAL A 1 104 ? 8.349 16.225 -3.994 1.00 44.66 104 VAL A CA 1
ATOM 803 C C . VAL A 1 104 ? 8.413 17.673 -3.484 1.00 44.66 104 VAL A C 1
ATOM 805 O O . VAL A 1 104 ? 9.501 18.229 -3.349 1.00 44.66 104 VAL A O 1
ATOM 808 N N . LEU A 1 105 ? 7.275 18.273 -3.117 1.00 41.06 105 LEU A N 1
ATOM 809 C CA . LEU A 1 105 ? 7.235 19.636 -2.568 1.00 41.06 105 LEU A CA 1
ATOM 810 C C . LEU A 1 105 ? 7.689 19.718 -1.101 1.00 41.06 105 LEU A C 1
ATOM 812 O O . LEU A 1 105 ? 8.068 20.795 -0.648 1.00 41.06 105 LEU A O 1
ATOM 816 N N . VAL A 1 106 ? 7.681 18.603 -0.363 1.00 40.75 106 VAL A N 1
ATOM 817 C CA . VAL A 1 106 ? 8.104 18.567 1.052 1.00 40.75 106 VAL A CA 1
ATOM 818 C C . VAL A 1 106 ? 9.572 18.146 1.191 1.00 40.75 106 VAL A C 1
ATOM 820 O O . VAL A 1 106 ? 10.242 18.528 2.145 1.00 40.75 106 VAL A O 1
ATOM 823 N N . ALA A 1 107 ? 10.107 17.397 0.223 1.00 38.56 107 ALA A N 1
ATOM 824 C CA . ALA A 1 107 ? 11.508 16.974 0.226 1.00 38.56 107 ALA A CA 1
ATOM 825 C C . ALA A 1 107 ? 12.492 18.069 -0.240 1.00 38.56 107 ALA A C 1
ATOM 827 O O . ALA A 1 107 ? 13.690 17.950 0.004 1.00 38.56 107 ALA A O 1
ATOM 828 N N . ALA A 1 108 ? 12.010 19.138 -0.885 1.00 39.56 108 ALA A N 1
ATOM 829 C CA . ALA A 1 108 ? 12.847 20.235 -1.380 1.00 39.56 108 ALA A CA 1
ATOM 830 C C . ALA A 1 108 ? 13.116 21.352 -0.348 1.00 39.56 108 ALA A C 1
ATOM 832 O O . ALA A 1 108 ? 13.854 22.286 -0.652 1.00 39.56 108 ALA A O 1
ATOM 833 N N . SER A 1 109 ? 12.544 21.277 0.859 1.00 36.44 109 SER A N 1
ATOM 834 C CA . SER A 1 109 ? 12.633 22.343 1.872 1.00 36.44 109 SER A CA 1
ATOM 835 C C . SER A 1 109 ? 13.479 22.013 3.106 1.00 36.44 109 SER A C 1
ATOM 837 O O . SER A 1 109 ? 13.684 22.900 3.926 1.00 36.44 109 SER A O 1
ATOM 839 N N . ASN A 1 110 ? 14.054 20.810 3.227 1.00 42.44 110 ASN A N 1
ATOM 840 C CA . ASN A 1 110 ? 14.888 20.457 4.386 1.00 42.44 110 ASN A CA 1
ATOM 841 C C . ASN A 1 110 ? 16.343 20.142 4.017 1.00 42.44 110 ASN A C 1
ATOM 843 O O . ASN A 1 110 ? 16.786 18.995 4.053 1.00 42.44 110 ASN A O 1
ATOM 847 N N . GLY A 1 111 ? 17.108 21.203 3.747 1.00 31.52 111 GLY A N 1
ATOM 848 C CA . GLY A 1 111 ? 18.566 21.165 3.692 1.00 31.52 111 GLY A CA 1
ATOM 849 C C . GLY A 1 111 ? 19.207 22.372 4.383 1.00 31.52 111 GLY A C 1
ATOM 850 O O . GLY A 1 111 ? 19.334 23.415 3.748 1.00 31.52 111 GLY A O 1
ATOM 851 N N . HIS A 1 112 ? 19.667 22.140 5.624 1.00 33.44 112 HIS A N 1
ATOM 852 C CA . HIS A 1 112 ? 20.735 22.791 6.426 1.00 33.44 112 HIS A CA 1
ATOM 853 C C . HIS A 1 112 ? 20.295 23.387 7.785 1.00 33.44 112 HIS A C 1
ATOM 855 O O . HIS A 1 112 ? 19.524 24.336 7.849 1.00 33.44 112 HIS A O 1
ATOM 861 N N . GLY A 1 113 ? 20.819 22.790 8.874 1.00 29.94 113 GLY A N 1
ATOM 862 C CA . GLY A 1 113 ? 20.671 23.212 10.284 1.00 29.94 113 GLY A CA 1
ATOM 863 C C . GLY A 1 113 ? 21.416 24.515 10.615 1.00 29.94 113 GLY A C 1
ATOM 864 O O . GLY A 1 113 ? 22.123 25.038 9.762 1.00 29.94 113 GLY A O 1
ATOM 865 N N . ARG A 1 114 ? 21.377 25.112 11.817 1.00 36.38 114 ARG A N 1
ATOM 866 C CA . ARG A 1 114 ? 21.096 24.737 13.234 1.00 36.38 114 ARG A CA 1
ATOM 867 C C . ARG A 1 114 ? 21.221 26.073 14.062 1.00 36.38 114 ARG A C 1
ATOM 869 O O . ARG A 1 114 ? 21.763 27.004 13.466 1.00 36.38 114 ARG A O 1
ATOM 876 N N . PRO A 1 115 ? 21.026 26.205 15.404 1.00 40.69 115 PRO A N 1
ATOM 877 C CA . PRO A 1 115 ? 20.008 25.774 16.397 1.00 40.69 115 PRO A CA 1
ATOM 878 C C . PRO A 1 115 ? 19.186 26.940 17.054 1.00 40.69 115 PRO A C 1
ATOM 880 O O . PRO A 1 115 ? 19.545 28.102 16.922 1.00 40.69 115 PRO A O 1
ATOM 883 N N . GLU A 1 116 ? 18.125 26.549 17.786 1.00 38.69 116 GLU A N 1
ATOM 884 C CA . GLU A 1 116 ? 17.327 27.122 18.925 1.00 38.69 116 GLU A CA 1
ATOM 885 C C . GLU A 1 116 ? 17.787 28.377 19.729 1.00 38.69 116 GLU A C 1
ATOM 887 O O . GLU A 1 116 ? 18.979 28.687 19.697 1.00 38.69 116 GLU A O 1
ATOM 892 N N . PRO A 1 117 ? 16.907 29.069 20.527 1.00 38.31 117 PRO A N 1
ATOM 893 C CA . PRO A 1 117 ? 15.870 28.495 21.425 1.00 38.31 117 PRO A CA 1
ATOM 894 C C . PRO A 1 117 ? 14.469 29.176 21.510 1.00 38.31 117 PRO A C 1
ATOM 896 O O . PRO A 1 117 ? 14.243 30.273 21.012 1.00 38.31 117 PRO A O 1
ATOM 899 N N . GLU A 1 118 ? 13.547 28.447 22.161 1.00 37.84 118 GLU A N 1
ATOM 900 C CA . GLU A 1 118 ? 12.133 28.701 22.557 1.00 37.84 118 GLU A CA 1
ATOM 901 C C . GLU A 1 118 ? 11.913 29.945 23.486 1.00 37.84 118 GLU A C 1
ATOM 903 O O . GLU A 1 118 ? 12.934 30.543 23.836 1.00 37.84 118 GLU A O 1
ATOM 908 N N . PRO A 1 119 ? 10.695 30.354 23.986 1.00 40.72 119 PRO A N 1
ATOM 909 C CA . PRO A 1 119 ? 9.416 29.612 24.133 1.00 40.72 119 PRO A CA 1
ATOM 910 C C . PRO A 1 119 ? 8.059 30.386 24.055 1.00 40.72 119 PRO A C 1
ATOM 912 O O . PRO A 1 119 ? 7.989 31.601 23.898 1.00 40.72 119 PRO A O 1
ATOM 915 N N . SER A 1 120 ? 6.971 29.628 24.291 1.00 30.59 120 SER A N 1
ATOM 916 C CA . SER A 1 120 ? 5.656 29.997 24.880 1.00 30.59 120 SER A CA 1
ATOM 917 C C . SER A 1 120 ? 4.643 30.842 24.082 1.00 30.59 120 SER A C 1
ATOM 919 O O . SER A 1 120 ? 4.869 32.015 23.808 1.00 30.59 120 SER A O 1
ATOM 921 N N . THR A 1 121 ? 3.431 30.310 23.856 1.00 28.67 121 THR A N 1
ATOM 922 C CA . THR A 1 121 ? 2.204 30.588 24.656 1.00 28.67 121 THR A CA 1
ATOM 923 C C . THR A 1 121 ? 0.963 29.997 23.959 1.00 28.67 121 THR A C 1
ATOM 925 O O . THR A 1 121 ? 0.858 29.985 22.735 1.00 28.67 121 THR A O 1
ATOM 928 N N . GLU A 1 122 ? 0.054 29.466 24.774 1.00 33.84 122 GLU A N 1
ATOM 929 C CA . GLU A 1 122 ? -1.275 28.928 24.465 1.00 33.84 122 GLU A CA 1
ATOM 930 C C . GLU A 1 122 ? -2.210 29.943 23.768 1.00 33.84 122 GLU A C 1
ATOM 932 O O . GLU A 1 122 ? -1.977 31.145 23.856 1.00 33.84 122 GLU A O 1
ATOM 937 N N . ILE A 1 123 ? -3.310 29.448 23.164 1.00 31.50 123 ILE A N 1
ATOM 938 C CA . ILE A 1 123 ? -4.716 29.905 23.343 1.00 31.50 123 ILE A CA 1
ATOM 939 C C . ILE A 1 123 ? -5.582 29.700 22.072 1.00 31.50 123 ILE A C 1
ATOM 941 O O . ILE A 1 123 ? -5.424 30.353 21.047 1.00 31.50 123 ILE A O 1
ATOM 945 N N . GLU A 1 124 ? -6.542 28.786 22.247 1.00 30.19 124 GLU A N 1
ATOM 946 C CA . GLU A 1 124 ? -7.963 28.823 21.855 1.00 30.19 124 GLU A CA 1
ATOM 947 C C . GLU A 1 124 ? -8.466 28.702 20.406 1.00 30.19 124 GLU A C 1
ATOM 949 O O . GLU A 1 124 ? -7.987 29.247 19.418 1.00 30.19 124 GLU A O 1
ATOM 954 N N . ALA A 1 125 ? -9.564 27.949 20.356 1.00 40.69 125 ALA A N 1
ATOM 955 C CA . ALA A 1 125 ? -10.403 27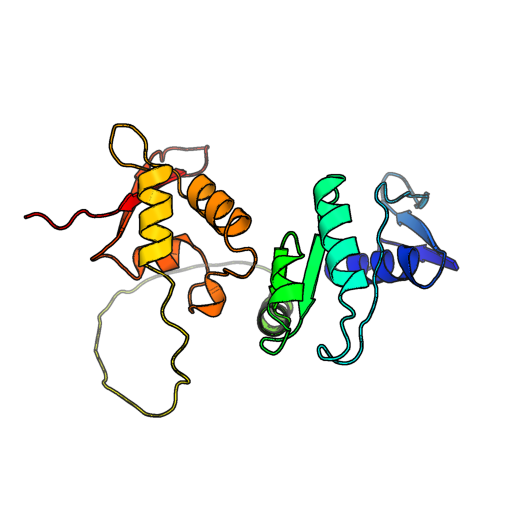.624 19.227 1.00 40.69 125 ALA A CA 1
ATOM 956 C C . ALA A 1 125 ? -11.322 28.779 18.819 1.00 40.69 125 ALA A C 1
ATOM 958 O O . ALA A 1 125 ? -11.988 29.347 19.677 1.00 40.69 125 ALA A O 1
ATOM 959 N N . VAL A 1 126 ? -11.533 28.975 17.511 1.00 33.44 126 VAL A N 1
ATOM 960 C CA . VAL A 1 126 ? -12.798 29.515 16.985 1.00 33.44 126 VAL A CA 1
ATOM 961 C C . VAL A 1 126 ? -13.150 28.853 15.647 1.00 33.44 126 VAL A C 1
ATOM 963 O O . VAL A 1 126 ? -12.373 28.839 14.696 1.00 33.44 126 VAL A O 1
ATOM 966 N N . LYS A 1 127 ? -14.367 28.300 15.600 1.00 40.81 127 LYS A N 1
ATOM 967 C CA . LYS A 1 127 ? -15.094 27.826 14.413 1.00 40.81 127 LYS A CA 1
ATOM 968 C C . LYS A 1 127 ? -15.259 28.943 13.378 1.00 40.81 127 LYS A C 1
ATOM 970 O O . LYS A 1 127 ? -15.743 30.008 13.743 1.00 40.81 127 LYS A O 1
ATOM 975 N N . VAL A 1 128 ? -15.093 28.648 12.087 1.00 35.00 128 VAL A N 1
ATOM 976 C CA . VAL A 1 128 ? -15.821 29.373 11.029 1.00 35.00 128 VAL A CA 1
ATOM 977 C C . VAL A 1 128 ? -16.330 28.395 9.973 1.00 35.00 128 VAL A C 1
ATOM 979 O O . VAL A 1 128 ? -15.641 27.472 9.545 1.00 35.00 128 VAL A O 1
ATOM 982 N N . ALA A 1 129 ? -17.598 28.596 9.634 1.00 35.00 129 ALA A N 1
ATOM 983 C CA . ALA A 1 129 ? -18.444 27.790 8.782 1.00 35.00 129 ALA A CA 1
ATOM 984 C C . ALA A 1 129 ? -18.127 27.899 7.273 1.00 35.00 129 ALA A C 1
ATOM 986 O O . ALA A 1 129 ? -17.824 28.965 6.756 1.00 35.00 129 ALA A O 1
ATOM 987 N N . SER A 1 130 ? -18.287 26.758 6.600 1.00 40.81 130 SER A N 1
ATOM 988 C CA . SER A 1 130 ? -18.915 26.496 5.291 1.00 40.81 130 SER A CA 1
ATOM 989 C C . SER A 1 130 ? -18.687 27.389 4.044 1.00 40.81 130 SER A C 1
ATOM 991 O O . SER A 1 130 ? -19.388 28.371 3.830 1.00 40.81 130 SER A O 1
ATOM 993 N N . THR A 1 131 ? -17.956 26.774 3.090 1.00 36.84 131 THR A N 1
ATOM 994 C CA . THR A 1 131 ? -18.207 26.610 1.620 1.00 36.84 131 THR A CA 1
ATOM 995 C C . THR A 1 131 ? -17.941 27.773 0.640 1.00 36.84 131 THR A C 1
ATOM 997 O O . THR A 1 131 ? -18.063 28.918 1.054 1.00 36.84 131 THR A O 1
ATOM 1000 N N . PRO A 1 132 ? -17.639 27.521 -0.671 1.00 39.66 132 PRO A N 1
ATOM 1001 C CA . PRO A 1 132 ? -17.758 26.265 -1.448 1.00 39.66 132 PRO A CA 1
ATOM 1002 C C . PRO A 1 132 ? -16.506 25.846 -2.266 1.00 39.66 132 PRO A C 1
ATOM 1004 O O . PRO A 1 132 ? -15.702 26.674 -2.673 1.00 39.66 132 PRO A O 1
ATOM 1007 N N . GLY A 1 133 ? -16.384 24.547 -2.590 1.00 33.62 133 GLY A N 1
ATOM 1008 C CA . GLY A 1 133 ? -15.486 24.079 -3.664 1.00 33.62 133 GLY A CA 1
ATOM 1009 C C . GLY A 1 133 ? -14.468 22.988 -3.320 1.00 33.62 133 GLY A C 1
ATOM 1010 O O . GLY A 1 133 ? -13.421 22.931 -3.950 1.00 33.62 133 GLY A O 1
ATOM 1011 N N . VAL A 1 134 ? -14.735 22.104 -2.357 1.00 38.88 134 VAL A N 1
ATOM 1012 C CA . VAL A 1 134 ? -13.875 20.928 -2.132 1.00 38.88 134 VAL A CA 1
ATOM 1013 C C . VAL A 1 134 ? -14.539 19.726 -2.788 1.00 38.88 134 VAL A C 1
ATOM 1015 O O . VAL A 1 134 ? -15.635 19.325 -2.389 1.00 38.88 134 VAL A O 1
ATOM 1018 N N . LYS A 1 135 ? -13.889 19.160 -3.814 1.00 40.50 135 LYS A N 1
ATOM 1019 C CA . LYS A 1 135 ? -14.191 17.811 -4.311 1.00 40.50 135 LYS A CA 1
ATOM 1020 C C . LYS A 1 135 ? -14.270 16.908 -3.081 1.00 40.50 135 LYS A C 1
ATOM 1022 O O . LYS A 1 135 ? -13.265 16.746 -2.398 1.00 40.50 135 LYS A O 1
ATOM 1027 N N . LYS A 1 136 ? -15.465 16.415 -2.737 1.00 41.00 136 LYS A N 1
ATOM 1028 C CA . LYS A 1 136 ? -15.655 15.541 -1.575 1.00 41.00 136 LYS A CA 1
ATOM 1029 C C . LYS A 1 136 ? -14.725 14.349 -1.762 1.00 41.00 136 LYS A C 1
ATOM 1031 O O . LYS A 1 136 ? -14.979 13.529 -2.641 1.00 41.00 136 LYS A O 1
ATOM 1036 N N . LEU A 1 137 ? -13.649 14.286 -0.977 1.00 51.91 137 LEU A N 1
ATOM 1037 C CA . LEU A 1 137 ? -12.822 13.091 -0.920 1.00 51.91 137 LEU A CA 1
ATOM 1038 C C . LEU A 1 137 ? -13.746 11.907 -0.598 1.00 51.91 137 LEU A C 1
ATOM 1040 O O . LEU A 1 137 ? -14.680 12.063 0.204 1.00 51.91 137 LEU A O 1
ATOM 1044 N N . PRO A 1 138 ? -13.549 10.753 -1.251 1.00 64.19 138 PRO A N 1
ATOM 1045 C CA . PRO A 1 138 ? -14.380 9.587 -1.006 1.00 64.19 138 PRO A CA 1
ATOM 1046 C C . PRO A 1 138 ? -14.337 9.244 0.486 1.00 64.19 138 PRO A C 1
ATOM 1048 O O . PRO A 1 138 ? -13.266 9.198 1.094 1.00 64.19 138 PRO A O 1
ATOM 1051 N N . LYS A 1 139 ? -15.512 9.021 1.091 1.00 66.81 139 LYS A N 1
ATOM 1052 C CA . LYS A 1 139 ? -15.599 8.564 2.485 1.00 66.81 139 LYS A CA 1
ATOM 1053 C C . LYS A 1 139 ? -14.823 7.253 2.617 1.00 66.81 139 LYS A C 1
ATOM 1055 O O . LYS A 1 139 ? -14.935 6.388 1.748 1.00 66.81 139 LYS A O 1
ATOM 1060 N N . ALA A 1 140 ? -14.037 7.122 3.683 1.00 73.88 140 ALA A N 1
ATOM 1061 C CA . ALA A 1 140 ? -13.279 5.903 3.935 1.00 73.88 140 ALA A CA 1
ATOM 1062 C C . ALA A 1 140 ? -14.233 4.694 4.032 1.00 73.88 140 ALA A C 1
ATOM 1064 O O . ALA A 1 140 ? -15.363 4.847 4.506 1.00 73.88 140 ALA A O 1
ATOM 1065 N N . PRO A 1 141 ? -13.819 3.492 3.597 1.00 79.06 141 PRO A N 1
ATOM 1066 C CA . PRO A 1 141 ? -14.612 2.270 3.702 1.00 79.06 141 PRO A CA 1
ATOM 1067 C C . PRO A 1 141 ? -14.680 1.765 5.158 1.00 79.06 141 PRO A C 1
ATOM 1069 O O . PRO A 1 141 ? -14.125 0.724 5.501 1.00 79.06 141 PRO A O 1
ATOM 1072 N N . VAL A 1 142 ? -15.380 2.505 6.023 1.00 83.31 142 VAL A N 1
ATOM 1073 C CA . VAL A 1 142 ? -15.486 2.250 7.472 1.00 83.31 142 VAL A CA 1
ATOM 1074 C C . VAL A 1 142 ? -16.007 0.841 7.767 1.00 83.31 142 VAL A C 1
ATOM 1076 O O . VAL A 1 142 ? -15.433 0.132 8.583 1.00 83.31 142 VAL A O 1
ATOM 1079 N N . SER A 1 143 ? -17.042 0.393 7.055 1.00 83.50 143 SER A N 1
ATOM 1080 C CA . SER A 1 143 ? -17.639 -0.936 7.246 1.00 83.50 143 SER A CA 1
ATOM 1081 C C . SER A 1 143 ? -16.698 -2.090 6.888 1.00 83.50 143 SER A C 1
ATOM 1083 O O . SER A 1 143 ? -16.799 -3.169 7.461 1.00 83.50 143 SER A O 1
ATOM 1085 N N . PHE A 1 144 ? -15.774 -1.878 5.952 1.00 87.19 144 PHE A N 1
ATOM 1086 C CA . PHE A 1 144 ? -14.750 -2.863 5.607 1.00 87.19 144 PHE A CA 1
ATOM 1087 C C . PHE A 1 144 ? -13.656 -2.923 6.674 1.00 87.19 144 PHE A C 1
ATOM 1089 O O . PHE A 1 144 ? -13.280 -4.011 7.097 1.00 87.19 144 PHE A O 1
ATOM 1096 N N . ILE A 1 145 ? -13.197 -1.759 7.144 1.00 88.44 145 ILE A N 1
ATOM 1097 C CA . ILE A 1 145 ? -12.211 -1.665 8.228 1.00 88.44 145 ILE A CA 1
ATOM 1098 C C . ILE A 1 145 ? -12.762 -2.317 9.504 1.00 88.44 145 ILE A C 1
ATOM 1100 O O . ILE A 1 145 ? -12.044 -3.073 10.147 1.00 88.44 145 ILE A O 1
ATOM 1104 N N . ALA A 1 146 ? -14.041 -2.090 9.821 1.00 88.00 146 ALA A N 1
ATOM 1105 C CA . ALA A 1 146 ? -14.728 -2.732 10.941 1.00 88.00 146 ALA A CA 1
ATOM 1106 C C . ALA A 1 146 ? -14.738 -4.263 10.820 1.00 88.00 146 ALA A C 1
ATOM 1108 O O . ALA A 1 146 ? -14.313 -4.941 11.744 1.00 88.00 146 ALA A O 1
ATOM 1109 N N . LYS A 1 147 ? -15.109 -4.807 9.652 1.00 89.25 147 LYS A N 1
ATOM 1110 C CA . LYS A 1 147 ? -15.090 -6.262 9.421 1.00 89.25 147 LYS A CA 1
ATOM 1111 C C . LYS A 1 147 ? -13.711 -6.883 9.606 1.00 89.25 147 LYS A C 1
ATOM 1113 O O . LYS A 1 147 ? -13.617 -7.957 10.180 1.00 89.25 147 LYS A O 1
ATOM 1118 N N . ILE A 1 148 ? -12.660 -6.231 9.103 1.00 90.19 148 ILE A N 1
ATOM 1119 C CA . ILE A 1 148 ? -11.295 -6.727 9.310 1.00 90.19 148 ILE A CA 1
ATOM 1120 C C . ILE A 1 148 ? -10.961 -6.687 10.794 1.00 90.19 148 ILE A C 1
ATOM 1122 O O . ILE A 1 148 ? -10.418 -7.655 11.301 1.00 90.19 148 ILE A O 1
ATOM 1126 N N . LEU A 1 149 ? -11.292 -5.595 11.488 1.00 90.19 149 LEU A N 1
ATOM 1127 C CA . LEU A 1 149 ? -11.053 -5.481 12.924 1.00 90.19 149 LEU A CA 1
ATOM 1128 C C . LEU A 1 149 ? -11.738 -6.581 13.727 1.00 90.19 149 LEU A C 1
ATOM 1130 O O . LEU A 1 149 ? -11.095 -7.123 14.613 1.00 90.19 149 LEU A O 1
ATOM 1134 N N . ASP A 1 150 ? -12.986 -6.921 13.409 1.00 88.81 150 ASP A N 1
ATOM 1135 C CA . ASP A 1 150 ? -13.698 -8.023 14.064 1.00 88.81 150 ASP A CA 1
ATOM 1136 C C . ASP A 1 150 ? -13.049 -9.397 13.773 1.00 88.81 150 ASP A C 1
ATOM 1138 O O . ASP A 1 150 ? -13.116 -10.285 14.615 1.00 88.81 150 ASP A O 1
ATOM 1142 N N . ASP A 1 151 ? -12.390 -9.572 12.621 1.00 88.56 151 ASP A N 1
ATOM 1143 C CA . ASP A 1 151 ? -11.683 -10.811 12.244 1.00 88.56 151 ASP A CA 1
ATOM 1144 C C . ASP A 1 151 ? -10.314 -10.959 12.930 1.00 88.56 151 ASP A C 1
ATOM 1146 O O . ASP A 1 151 ? -9.914 -12.061 13.299 1.00 88.56 151 ASP A O 1
ATOM 1150 N N . ILE A 1 152 ? -9.597 -9.846 13.122 1.00 91.12 152 ILE A N 1
ATOM 1151 C CA . ILE A 1 152 ? -8.234 -9.843 13.682 1.00 91.12 152 ILE A CA 1
ATOM 1152 C C . ILE A 1 152 ? -8.172 -9.441 15.160 1.00 91.12 152 ILE A C 1
ATOM 1154 O O . ILE A 1 152 ? -7.074 -9.258 15.690 1.00 91.12 152 ILE A O 1
ATOM 1158 N N . ALA A 1 153 ? -9.318 -9.195 15.792 1.00 89.50 153 ALA A N 1
ATOM 1159 C CA . ALA A 1 153 ? -9.380 -8.834 17.198 1.00 89.50 153 ALA A CA 1
ATOM 1160 C C . ALA A 1 153 ? -8.981 -10.021 18.085 1.00 89.50 153 ALA A C 1
ATOM 1162 O O . ALA A 1 153 ? -9.419 -11.150 17.876 1.00 89.50 153 ALA A O 1
ATOM 1163 N N . ASP A 1 154 ? -8.173 -9.735 19.103 1.00 86.88 154 ASP A N 1
ATOM 1164 C CA . ASP A 1 154 ? -7.840 -10.661 20.182 1.00 86.88 154 ASP A CA 1
ATOM 1165 C C . ASP A 1 154 ? -9.066 -10.914 21.089 1.00 86.88 154 ASP A C 1
ATOM 1167 O O . ASP A 1 154 ? -10.110 -10.274 20.943 1.00 86.88 154 ASP A O 1
ATOM 1171 N N . GLU A 1 155 ? -8.937 -11.794 22.090 1.00 84.06 155 GLU A N 1
ATOM 1172 C CA . GLU A 1 155 ? -10.035 -12.135 23.019 1.00 84.06 155 GLU A CA 1
ATOM 1173 C C . GLU A 1 155 ? -10.597 -10.920 23.788 1.00 84.06 155 GLU A C 1
ATOM 1175 O O . GLU A 1 155 ? -11.777 -10.882 24.130 1.00 84.06 155 GLU A O 1
ATOM 1180 N N . ASP A 1 156 ? -9.784 -9.880 23.997 1.00 81.00 156 ASP A N 1
ATOM 1181 C CA . ASP A 1 156 ? -10.199 -8.603 24.596 1.00 81.00 156 ASP A CA 1
ATOM 1182 C C . ASP A 1 156 ? -10.880 -7.633 23.600 1.00 81.00 156 ASP A C 1
ATOM 1184 O O . ASP A 1 156 ? -11.198 -6.483 23.942 1.00 81.00 156 ASP A O 1
ATOM 1188 N N . GLY A 1 157 ? -11.060 -8.044 22.343 1.00 84.69 157 GLY A N 1
ATOM 1189 C CA . GLY A 1 157 ? -11.641 -7.239 21.268 1.00 84.69 157 GLY A CA 1
ATOM 1190 C C . GLY A 1 157 ? -10.695 -6.181 20.688 1.00 84.69 157 GLY A C 1
ATOM 1191 O O . GLY A 1 157 ? -11.147 -5.269 19.999 1.00 84.69 157 GLY A O 1
ATOM 1192 N N . TRP A 1 158 ? -9.397 -6.237 20.993 1.00 90.50 158 TRP A N 1
ATOM 1193 C CA . TRP A 1 158 ? -8.398 -5.290 20.486 1.00 90.50 158 TRP A CA 1
ATOM 1194 C C . TRP A 1 158 ? -7.591 -5.905 19.356 1.00 90.50 158 TRP A C 1
ATOM 1196 O O . TRP A 1 158 ? -7.284 -7.082 19.390 1.00 90.50 158 TRP A O 1
ATOM 1206 N N . ALA A 1 159 ? -7.194 -5.088 18.387 1.00 92.00 159 ALA A N 1
ATOM 1207 C CA . ALA A 1 159 ? -6.339 -5.503 17.289 1.00 92.00 159 ALA A CA 1
ATOM 1208 C C . ALA A 1 159 ? -5.119 -4.591 17.175 1.00 92.00 159 ALA A C 1
ATOM 1210 O O . ALA A 1 159 ? -5.205 -3.368 17.332 1.00 92.00 159 ALA A O 1
ATOM 1211 N N . HIS A 1 160 ? -3.966 -5.165 16.844 1.00 91.69 160 HIS A N 1
ATOM 1212 C CA . HIS A 1 160 ? -2.766 -4.385 16.569 1.00 91.69 160 HIS A CA 1
ATOM 1213 C C . HIS A 1 160 ? -2.915 -3.568 15.269 1.00 91.69 160 HIS A C 1
ATOM 1215 O O . HIS A 1 160 ? -3.235 -4.110 14.206 1.00 91.69 160 HIS A O 1
ATOM 1221 N N . LEU A 1 161 ? -2.624 -2.261 15.314 1.00 89.38 161 LEU A N 1
ATOM 1222 C CA . LEU A 1 161 ? -2.807 -1.355 14.170 1.00 89.38 161 LEU A CA 1
ATOM 1223 C C . LEU A 1 161 ? -1.934 -1.743 12.964 1.00 89.38 161 LEU A C 1
ATOM 1225 O O . LEU A 1 161 ? -2.353 -1.585 11.817 1.00 89.38 161 LEU A O 1
ATOM 1229 N N . GLY A 1 162 ? -0.728 -2.264 13.210 1.00 86.81 162 GLY A N 1
ATOM 1230 C CA . GLY A 1 162 ? 0.133 -2.774 12.140 1.00 86.81 162 GLY A CA 1
ATOM 1231 C C . GLY A 1 162 ? -0.480 -3.984 11.430 1.00 86.81 162 GLY A C 1
ATOM 1232 O O . GLY A 1 162 ? -0.453 -4.052 10.202 1.00 86.81 162 GLY A O 1
ATOM 1233 N N . SER A 1 163 ? -1.106 -4.888 12.189 1.00 88.31 163 SER A N 1
ATOM 1234 C CA . SER A 1 163 ? -1.794 -6.069 11.653 1.00 88.31 163 SER A CA 1
ATOM 1235 C C . SER A 1 163 ? -3.038 -5.674 10.858 1.00 88.31 163 SER A C 1
ATOM 1237 O O . SER A 1 163 ? -3.284 -6.234 9.789 1.00 88.31 163 SER A O 1
ATOM 1239 N N . LEU A 1 164 ? -3.771 -4.649 11.310 1.00 90.38 164 LEU A N 1
ATOM 1240 C CA . LEU A 1 164 ? -4.864 -4.053 10.540 1.00 90.38 164 LEU A CA 1
ATOM 1241 C C . LEU A 1 164 ? -4.366 -3.521 9.190 1.00 90.38 164 LEU A C 1
ATOM 1243 O O . LEU A 1 164 ? -4.927 -3.856 8.149 1.00 90.38 164 LEU A O 1
ATOM 1247 N N . GLY A 1 165 ? -3.296 -2.720 9.190 1.00 88.31 165 GLY A N 1
ATOM 1248 C CA . GLY A 1 165 ? -2.728 -2.157 7.962 1.00 88.31 165 GLY A CA 1
ATOM 1249 C C . GLY A 1 165 ? -2.260 -3.227 6.970 1.00 88.31 165 GLY A C 1
ATOM 1250 O O . GLY A 1 165 ? -2.511 -3.100 5.768 1.00 88.31 165 GLY A O 1
ATOM 1251 N N . ALA A 1 166 ? -1.642 -4.302 7.466 1.00 86.69 166 ALA A N 1
ATOM 1252 C CA . ALA A 1 166 ? -1.226 -5.438 6.646 1.00 86.69 166 ALA A CA 1
ATOM 1253 C C . ALA A 1 166 ? -2.425 -6.160 6.004 1.00 86.69 166 ALA A C 1
ATOM 1255 O O . ALA A 1 166 ? -2.420 -6.400 4.797 1.00 86.69 166 ALA A O 1
ATOM 1256 N N . ASN A 1 167 ? -3.482 -6.439 6.776 1.00 89.12 167 ASN A N 1
ATOM 1257 C CA . ASN A 1 167 ? -4.691 -7.095 6.266 1.00 89.12 167 ASN A CA 1
ATOM 1258 C C . ASN A 1 167 ? -5.460 -6.221 5.272 1.00 89.12 167 ASN A C 1
ATOM 1260 O O . ASN A 1 167 ? -5.899 -6.716 4.233 1.00 89.12 167 ASN A O 1
ATOM 1264 N N . ILE A 1 168 ? -5.560 -4.914 5.534 1.00 89.06 168 ILE A N 1
ATOM 1265 C CA . ILE A 1 168 ? -6.155 -3.975 4.581 1.00 89.06 168 ILE A CA 1
ATOM 1266 C C . ILE A 1 168 ? -5.361 -3.975 3.271 1.00 89.06 168 ILE A C 1
ATOM 1268 O O . ILE A 1 168 ? -5.967 -4.087 2.212 1.00 89.06 168 ILE A O 1
ATOM 1272 N N . SER A 1 169 ? -4.026 -3.924 3.331 1.00 86.00 169 SER A N 1
ATOM 1273 C CA . SER A 1 169 ? -3.181 -3.934 2.126 1.00 86.00 169 SER A CA 1
ATOM 1274 C C . SER A 1 169 ? -3.320 -5.238 1.334 1.00 86.00 169 SER A C 1
ATOM 1276 O O . SER A 1 169 ? -3.322 -5.215 0.107 1.00 86.00 169 SER A O 1
ATOM 1278 N N . LYS A 1 170 ? -3.484 -6.373 2.027 1.00 84.38 170 LYS A N 1
ATOM 1279 C CA . LYS A 1 170 ? -3.673 -7.694 1.411 1.00 84.38 170 LYS A CA 1
ATOM 1280 C C . LYS A 1 170 ? -5.033 -7.834 0.720 1.00 84.38 170 LYS A C 1
ATOM 1282 O O . LYS A 1 170 ? -5.107 -8.375 -0.377 1.00 84.38 170 LYS A O 1
ATOM 1287 N N . LEU A 1 171 ? -6.105 -7.368 1.362 1.00 83.94 171 LEU A N 1
ATOM 1288 C CA . LEU A 1 171 ? -7.480 -7.508 0.863 1.00 83.94 171 LEU A CA 1
ATOM 1289 C C . LEU A 1 171 ? -7.887 -6.379 -0.100 1.00 83.94 171 LEU A C 1
ATOM 1291 O O . LEU A 1 171 ? -8.770 -6.559 -0.938 1.00 83.94 171 LEU A O 1
ATOM 1295 N N . ARG A 1 172 ? -7.265 -5.204 0.027 1.00 84.25 172 ARG A N 1
ATOM 1296 C CA . ARG A 1 172 ? -7.494 -4.003 -0.786 1.00 84.25 172 ARG A CA 1
ATOM 1297 C C . ARG A 1 172 ? -6.155 -3.303 -1.073 1.00 84.25 172 ARG A C 1
ATOM 1299 O O . ARG A 1 172 ? -5.851 -2.295 -0.435 1.00 84.25 172 ARG A O 1
ATOM 1306 N N . PRO A 1 173 ? -5.396 -3.759 -2.086 1.00 78.38 173 PRO A N 1
ATOM 1307 C CA . PRO A 1 173 ? -4.130 -3.132 -2.493 1.00 78.38 173 PRO A CA 1
ATOM 1308 C C . PRO A 1 173 ? -4.258 -1.658 -2.906 1.00 78.38 173 PRO A C 1
ATOM 1310 O O . PRO A 1 173 ? -3.275 -0.923 -2.909 1.00 78.38 173 PRO A O 1
ATOM 1313 N N . GLU A 1 174 ? -5.473 -1.230 -3.271 1.00 76.50 174 GLU A N 1
ATOM 1314 C CA . GLU A 1 174 ? -5.812 0.145 -3.658 1.00 76.50 174 GLU A CA 1
ATOM 1315 C C . GLU A 1 174 ? -6.019 1.100 -2.470 1.00 76.50 174 GLU A C 1
ATOM 1317 O O . GLU A 1 174 ? -6.133 2.310 -2.672 1.00 76.50 174 GLU A O 1
ATOM 1322 N N . PHE A 1 175 ? -6.156 0.575 -1.248 1.00 83.81 175 PHE A N 1
ATOM 1323 C CA . PHE A 1 175 ? -6.477 1.390 -0.084 1.00 83.81 175 PHE A CA 1
ATOM 1324 C C . PHE A 1 175 ? -5.236 2.136 0.413 1.00 83.81 175 PHE A C 1
ATOM 1326 O O . PHE A 1 175 ? -4.253 1.526 0.831 1.00 83.81 175 PHE A O 1
ATOM 1333 N N . ASP A 1 176 ? -5.324 3.465 0.458 1.00 81.31 176 ASP A N 1
ATOM 1334 C CA . ASP A 1 176 ? -4.314 4.331 1.061 1.00 81.31 176 ASP A CA 1
ATOM 1335 C C . ASP A 1 176 ? -5.008 5.403 1.928 1.00 81.31 176 ASP A C 1
ATOM 1337 O O . ASP A 1 176 ? -5.916 6.084 1.452 1.00 81.31 176 ASP A O 1
ATOM 1341 N N . PRO A 1 177 ? -4.620 5.604 3.203 1.00 83.06 177 PRO A N 1
ATOM 1342 C CA . PRO A 1 177 ? -5.213 6.638 4.059 1.00 83.06 177 PRO A CA 1
ATOM 1343 C C . PRO A 1 177 ? -5.181 8.054 3.460 1.00 83.06 177 PRO A C 1
ATOM 1345 O O . PRO A 1 177 ? -6.068 8.867 3.742 1.00 83.06 177 PRO A O 1
ATOM 1348 N N . ARG A 1 178 ? -4.193 8.350 2.609 1.00 82.44 178 ARG A N 1
ATOM 1349 C CA . ARG A 1 178 ? -3.974 9.665 1.996 1.00 82.44 178 ARG A CA 1
ATOM 1350 C C . ARG A 1 178 ? -5.007 9.981 0.923 1.00 82.44 178 ARG A C 1
ATOM 1352 O O . ARG A 1 178 ? -5.390 11.143 0.804 1.00 82.44 178 ARG A O 1
ATOM 1359 N N . THR A 1 179 ? -5.526 8.980 0.205 1.00 77.75 179 THR A N 1
ATOM 1360 C CA . THR A 1 179 ? -6.638 9.181 -0.751 1.00 77.75 179 THR A CA 1
ATOM 1361 C C . THR A 1 179 ? -7.940 9.554 -0.035 1.00 77.75 179 THR A C 1
ATOM 1363 O O . THR A 1 179 ? -8.821 10.186 -0.616 1.00 77.75 179 THR A O 1
ATOM 1366 N N . HIS A 1 180 ? -8.024 9.246 1.262 1.00 79.81 180 HIS A N 1
ATOM 1367 C CA . HIS A 1 180 ? -9.113 9.625 2.158 1.00 79.81 180 HIS A CA 1
ATOM 1368 C C . HIS A 1 180 ? -8.803 10.858 3.026 1.00 79.81 180 HIS A C 1
ATOM 1370 O O . HIS A 1 180 ? -9.610 11.210 3.884 1.00 79.81 180 HIS A O 1
ATOM 1376 N N . GLY A 1 181 ? -7.675 11.543 2.794 1.00 79.88 181 GLY A N 1
ATOM 1377 C CA . GLY A 1 181 ? -7.345 12.817 3.443 1.00 79.88 181 GLY A CA 1
ATOM 1378 C C . GLY A 1 181 ? -6.549 12.701 4.746 1.00 79.88 181 GLY A C 1
ATOM 1379 O O . GLY A 1 181 ? -6.384 13.705 5.437 1.00 79.88 181 GLY A O 1
ATOM 1380 N N . TYR A 1 182 ? -6.030 11.515 5.078 1.00 84.12 182 TYR A N 1
ATOM 1381 C CA . TYR A 1 182 ? -5.265 11.264 6.304 1.00 84.12 182 TYR A CA 1
ATOM 1382 C C . TYR A 1 182 ? -3.808 10.914 5.991 1.00 84.12 182 TYR A C 1
ATOM 1384 O O . TYR A 1 182 ? -3.530 10.137 5.080 1.00 84.12 182 TYR A O 1
ATOM 1392 N N . LYS A 1 183 ? -2.840 11.429 6.760 1.00 82.19 183 LYS A N 1
ATOM 1393 C CA . LYS A 1 183 ? -1.415 11.159 6.478 1.00 82.19 183 LYS A CA 1
ATOM 1394 C C . LYS A 1 183 ? -1.002 9.738 6.859 1.00 82.19 183 LYS A C 1
ATOM 1396 O O . LYS A 1 183 ? -0.024 9.221 6.316 1.00 82.19 183 LYS A O 1
ATOM 1401 N N . LYS A 1 184 ? -1.709 9.132 7.819 1.00 86.62 184 LYS A N 1
ATOM 1402 C CA . LYS A 1 184 ? -1.430 7.801 8.380 1.00 86.62 184 LYS A CA 1
ATOM 1403 C C . LYS A 1 184 ? -2.731 7.064 8.694 1.00 86.62 184 LYS A C 1
ATOM 1405 O O . LYS A 1 184 ? -3.742 7.691 9.001 1.00 86.62 184 LYS A O 1
ATOM 1410 N N . LEU A 1 185 ? -2.677 5.729 8.717 1.00 86.81 185 LEU A N 1
ATOM 1411 C CA . LEU A 1 185 ? -3.815 4.888 9.115 1.00 86.81 185 LEU A CA 1
ATOM 1412 C C . LEU A 1 185 ? -4.312 5.234 10.528 1.00 86.81 185 LEU A C 1
ATOM 1414 O O . LEU A 1 185 ? -5.512 5.290 10.754 1.00 86.81 185 LEU A O 1
ATOM 1418 N N . SER A 1 186 ? -3.408 5.550 11.460 1.00 88.44 186 SER A N 1
ATOM 1419 C CA . SER A 1 186 ? -3.779 5.974 12.816 1.00 88.44 186 SER A CA 1
ATOM 1420 C C . SER A 1 186 ? -4.619 7.254 12.844 1.00 88.44 186 SER A C 1
ATOM 1422 O O . SER A 1 186 ? -5.530 7.356 13.659 1.00 88.44 186 SER A O 1
ATOM 1424 N N . GLU A 1 187 ? -4.342 8.224 11.967 1.00 86.62 187 GLU A N 1
ATOM 1425 C CA . GLU A 1 187 ? -5.145 9.449 11.851 1.00 86.62 187 GLU A CA 1
ATOM 1426 C C . GLU A 1 187 ? -6.517 9.159 11.245 1.00 86.62 187 GLU A C 1
ATOM 1428 O O . GLU A 1 187 ? -7.507 9.712 11.715 1.00 86.62 187 GLU A O 1
ATOM 1433 N N . LEU A 1 188 ? -6.582 8.253 10.262 1.00 89.00 188 LEU A N 1
ATOM 1434 C CA . LEU A 1 188 ? -7.848 7.800 9.688 1.00 89.00 188 LEU A CA 1
ATOM 1435 C C . LEU A 1 188 ? -8.730 7.169 10.765 1.00 89.00 188 LEU A C 1
ATOM 1437 O O . LEU A 1 188 ? -9.881 7.563 10.901 1.00 89.00 188 LEU A O 1
ATOM 1441 N N . ILE A 1 189 ? -8.185 6.258 11.575 1.00 89.50 189 ILE A N 1
ATOM 1442 C CA . ILE A 1 189 ? -8.920 5.622 12.678 1.00 89.50 189 ILE A CA 1
ATOM 1443 C C . ILE A 1 189 ? -9.386 6.662 13.710 1.00 89.50 189 ILE A C 1
ATOM 1445 O O . ILE A 1 189 ? -10.553 6.656 14.095 1.00 89.50 189 ILE A O 1
ATOM 1449 N N . LYS A 1 190 ? -8.523 7.614 14.097 1.00 87.25 190 LYS A N 1
ATOM 1450 C CA . LYS A 1 190 ? -8.904 8.733 14.985 1.00 87.25 190 LYS A CA 1
ATOM 1451 C C . LYS A 1 190 ? -9.987 9.638 14.393 1.00 87.25 190 LYS A C 1
ATOM 1453 O O . LYS A 1 190 ? -10.715 10.272 15.149 1.00 87.25 190 LYS A O 1
ATOM 1458 N N . GLY A 1 191 ? -10.080 9.716 13.067 1.00 85.19 191 GLY A N 1
ATOM 1459 C CA . GLY A 1 191 ? -11.091 10.491 12.354 1.00 85.19 191 GLY A CA 1
ATOM 1460 C C . GLY A 1 191 ? -12.514 9.941 12.478 1.00 85.19 191 GLY A C 1
ATOM 1461 O O . GLY A 1 191 ? -13.453 10.674 12.180 1.00 85.19 191 GLY A O 1
ATOM 1462 N N . TYR A 1 192 ? -12.681 8.695 12.940 1.00 86.94 192 TYR A N 1
ATOM 1463 C CA . TYR A 1 192 ? -13.981 8.050 13.159 1.00 86.94 192 TYR A CA 1
ATOM 1464 C C . TYR A 1 192 ? -14.127 7.566 14.618 1.00 86.94 192 TYR A C 1
ATOM 1466 O O . TYR A 1 192 ? -14.226 6.360 14.855 1.00 86.94 192 TYR A O 1
ATOM 1474 N N . PRO A 1 193 ? -14.154 8.481 15.609 1.00 83.25 193 PRO A N 1
ATOM 1475 C CA . PRO A 1 193 ? -14.186 8.125 17.033 1.00 83.25 193 PRO A CA 1
ATOM 1476 C C . PRO A 1 193 ? -15.487 7.433 17.472 1.00 83.25 193 PRO A C 1
ATOM 1478 O O . PRO A 1 193 ? -15.495 6.718 18.475 1.00 83.25 193 PRO A O 1
ATOM 1481 N N . ASP A 1 194 ? -16.575 7.624 16.719 1.00 83.69 194 ASP A N 1
ATOM 1482 C CA . ASP A 1 194 ? -17.866 6.974 16.970 1.00 83.69 194 ASP A CA 1
ATOM 1483 C C . ASP A 1 194 ? -17.843 5.477 16.627 1.00 83.69 194 ASP A C 1
ATOM 1485 O O . ASP A 1 194 ? -18.611 4.701 17.187 1.00 83.69 194 ASP A O 1
ATO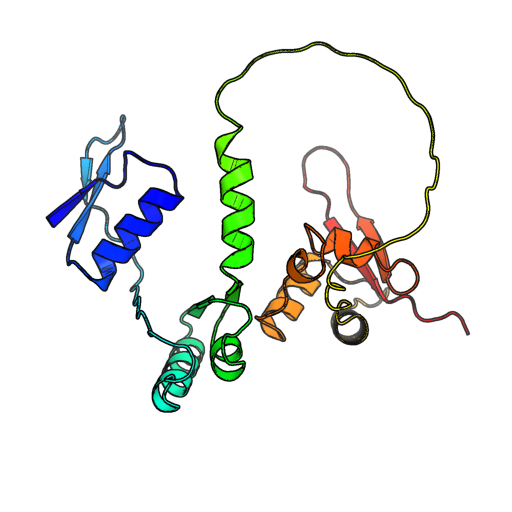M 1489 N N . THR A 1 195 ? -16.959 5.057 15.715 1.00 84.12 195 THR A N 1
ATOM 1490 C CA . THR A 1 195 ? -16.867 3.664 15.245 1.00 84.12 195 THR A CA 1
ATOM 1491 C C . THR A 1 195 ? -15.611 2.968 15.747 1.00 84.12 195 THR A C 1
ATOM 1493 O O . THR A 1 195 ? -15.644 1.770 16.003 1.00 84.12 195 THR A O 1
ATOM 1496 N N . PHE A 1 196 ? -14.499 3.680 15.916 1.00 90.25 196 PHE A N 1
ATOM 1497 C CA . PHE A 1 196 ? -13.237 3.070 16.315 1.00 90.25 196 PHE A CA 1
ATOM 1498 C C . PHE A 1 196 ? -12.681 3.682 17.591 1.00 90.25 196 PHE A C 1
ATOM 1500 O O . PHE A 1 196 ? -12.730 4.888 17.825 1.00 90.25 196 PHE A O 1
ATOM 1507 N N . GLU A 1 197 ? -12.092 2.818 18.405 1.00 89.62 197 GLU A N 1
ATOM 1508 C CA . GLU A 1 197 ? -11.301 3.189 19.563 1.00 89.62 197 GLU A CA 1
ATOM 1509 C C . GLU A 1 197 ? -9.824 2.939 19.246 1.00 89.62 197 GLU A C 1
ATOM 1511 O O . GLU A 1 197 ? -9.478 1.942 18.608 1.00 89.62 197 GLU A O 1
ATOM 1516 N N . LEU A 1 198 ? -8.946 3.857 19.657 1.00 90.00 198 LEU A N 1
ATOM 1517 C CA . LEU A 1 198 ? -7.500 3.739 19.478 1.00 90.00 198 LEU A CA 1
ATOM 1518 C C . LEU A 1 198 ? -6.818 3.920 20.833 1.00 90.00 198 LEU A C 1
ATOM 1520 O O . LEU A 1 198 ? -7.008 4.939 21.496 1.00 90.00 198 LEU A O 1
ATOM 1524 N N . GLN A 1 199 ? -5.988 2.954 21.210 1.00 88.12 199 GLN A N 1
ATOM 1525 C CA . GLN A 1 199 ? -5.251 2.952 22.464 1.00 88.12 199 GLN A CA 1
ATOM 1526 C C . GLN A 1 199 ? -3.774 2.676 22.196 1.00 88.12 199 GLN A C 1
ATOM 1528 O O . GLN A 1 199 ? -3.411 1.750 21.474 1.00 88.12 199 GLN A O 1
ATOM 1533 N N . THR A 1 200 ? -2.904 3.474 22.804 1.00 86.81 200 THR A N 1
ATOM 1534 C CA . THR A 1 200 ? -1.466 3.200 22.814 1.00 86.81 200 THR A CA 1
ATOM 1535 C C . THR A 1 200 ? -1.158 2.312 24.013 1.00 86.81 200 THR A C 1
ATOM 1537 O O . THR A 1 200 ? -1.463 2.693 25.144 1.00 86.81 200 THR A O 1
ATOM 1540 N N . ARG A 1 201 ? -0.557 1.143 23.787 1.00 83.94 201 ARG A N 1
ATOM 1541 C CA . ARG A 1 201 ? -0.109 0.241 24.854 1.00 83.94 201 ARG A CA 1
ATOM 1542 C C . ARG A 1 201 ? 1.413 0.171 24.841 1.00 83.94 201 ARG A C 1
ATOM 1544 O O . ARG A 1 201 ? 2.023 -0.098 23.810 1.00 83.94 201 ARG A O 1
ATOM 1551 N N . GLY A 1 202 ? 2.002 0.433 26.006 1.00 67.88 202 GLY A N 1
ATOM 1552 C CA . GLY A 1 202 ? 3.445 0.539 26.188 1.00 67.88 202 GLY A CA 1
ATOM 1553 C C . GLY A 1 202 ? 3.970 1.944 25.889 1.00 67.88 202 GLY A C 1
ATOM 1554 O O . GLY A 1 202 ? 3.961 2.405 24.750 1.00 67.88 202 GLY A O 1
ATOM 1555 N N . ALA A 1 203 ? 4.454 2.616 26.931 1.00 57.25 203 ALA A N 1
ATOM 1556 C CA . ALA A 1 203 ? 5.405 3.711 26.808 1.00 57.25 203 ALA A CA 1
ATOM 1557 C C . ALA A 1 203 ? 6.221 3.797 28.100 1.00 57.25 203 ALA A C 1
ATOM 1559 O O . ALA A 1 203 ? 5.708 4.232 29.128 1.00 57.25 203 ALA A O 1
ATOM 1560 N N . SER A 1 204 ? 7.489 3.386 28.040 1.00 43.69 204 SER A N 1
ATOM 1561 C CA . SER A 1 204 ? 8.532 3.987 28.870 1.00 43.69 204 SER A CA 1
ATOM 1562 C C . SER A 1 204 ? 9.921 3.676 28.304 1.00 43.69 204 SER A C 1
ATOM 1564 O O . SER A 1 204 ? 10.301 2.517 28.142 1.00 43.69 204 SER A O 1
ATOM 1566 N N . GLY A 1 205 ? 10.679 4.727 27.990 1.00 50.59 205 GLY A N 1
ATOM 1567 C CA . GLY A 1 205 ? 12.135 4.682 27.862 1.00 50.59 205 GLY A CA 1
ATOM 1568 C C . GLY A 1 205 ? 12.715 4.485 26.462 1.00 50.59 205 GLY A C 1
ATOM 1569 O O . GLY A 1 205 ? 13.309 5.416 25.934 1.00 50.59 205 GLY A O 1
ATOM 1570 N N . VAL A 1 206 ? 12.661 3.270 25.900 1.00 52.44 206 VAL A N 1
ATOM 1571 C CA . VAL A 1 206 ? 13.598 2.877 24.811 1.00 52.44 206 VAL A CA 1
ATOM 1572 C C . VAL A 1 206 ? 12.979 1.960 23.730 1.00 52.44 206 VAL A C 1
ATOM 1574 O O . VAL A 1 206 ? 13.624 1.651 22.734 1.00 52.44 206 VAL A O 1
ATOM 1577 N N . GLY A 1 207 ? 11.710 1.557 23.851 1.00 51.41 207 GLY A N 1
ATOM 1578 C CA . GLY A 1 207 ? 11.019 0.707 22.868 1.00 51.41 207 GLY A CA 1
ATOM 1579 C C . GLY A 1 207 ? 9.765 1.388 22.325 1.00 51.41 207 GLY A C 1
ATOM 1580 O O . GLY A 1 207 ? 8.991 1.938 23.103 1.00 51.41 207 GLY A O 1
ATOM 1581 N N . GLY A 1 208 ? 9.590 1.389 21.000 1.00 58.81 208 GLY A N 1
ATOM 1582 C CA . GLY A 1 208 ? 8.511 2.095 20.301 1.00 58.81 208 GLY A CA 1
ATOM 1583 C C . GLY A 1 208 ? 7.109 1.816 20.855 1.00 58.81 208 GLY A C 1
ATOM 1584 O O . GLY A 1 208 ? 6.804 0.716 21.308 1.00 58.81 208 GLY A O 1
ATOM 1585 N N . SER A 1 209 ? 6.248 2.832 20.808 1.00 70.25 209 SER A N 1
ATOM 1586 C CA . SER A 1 209 ? 4.858 2.735 21.245 1.00 70.25 209 SER A CA 1
ATOM 1587 C C . SER A 1 209 ? 4.033 1.875 20.286 1.00 70.25 209 SER A C 1
ATOM 1589 O O . SER A 1 209 ? 4.033 2.095 19.072 1.00 70.25 209 SER A O 1
ATOM 1591 N N . ILE A 1 210 ? 3.310 0.895 20.833 1.00 82.56 210 ILE A N 1
ATOM 1592 C CA . ILE A 1 210 ? 2.473 -0.017 20.050 1.00 82.56 210 ILE A CA 1
ATOM 1593 C C . ILE A 1 210 ? 1.031 0.498 20.072 1.00 82.56 210 ILE A C 1
ATOM 1595 O O . ILE A 1 210 ? 0.452 0.757 21.129 1.00 82.56 210 ILE A O 1
ATOM 1599 N N . LEU A 1 211 ? 0.446 0.676 18.888 1.00 90.12 211 LEU A N 1
ATOM 1600 C CA . LEU A 1 211 ? -0.921 1.167 18.721 1.00 90.12 211 LEU A CA 1
ATOM 1601 C C . LEU A 1 211 ? -1.882 -0.005 18.529 1.00 90.12 211 LEU A C 1
ATOM 1603 O O . LEU A 1 211 ? -1.693 -0.831 17.637 1.00 90.12 211 LEU A O 1
ATOM 1607 N N . TYR A 1 212 ? -2.940 -0.020 19.330 1.00 90.44 212 TYR A N 1
ATOM 1608 C CA . TYR A 1 212 ? -4.050 -0.958 19.240 1.00 90.44 212 TYR A CA 1
ATOM 1609 C C . TYR A 1 212 ? -5.325 -0.211 18.878 1.00 90.44 212 TYR A C 1
ATOM 1611 O O . TYR A 1 212 ? -5.533 0.932 19.288 1.00 90.44 212 TYR A O 1
ATOM 1619 N N . THR A 1 213 ? -6.184 -0.858 18.108 1.00 91.81 213 THR A N 1
ATOM 1620 C CA . THR A 1 213 ? -7.477 -0.325 17.701 1.00 91.81 213 THR A CA 1
ATOM 1621 C C . THR A 1 213 ? -8.566 -1.371 17.882 1.00 91.81 213 THR A C 1
ATOM 1623 O O . THR A 1 213 ? -8.312 -2.566 17.766 1.00 91.81 213 THR A O 1
ATOM 1626 N N . ARG A 1 214 ? -9.770 -0.917 18.213 1.00 90.12 214 ARG A N 1
ATOM 1627 C CA . ARG A 1 214 ? -10.945 -1.755 18.427 1.00 90.12 214 ARG A CA 1
ATOM 1628 C C . ARG A 1 214 ? -12.147 -1.146 17.722 1.00 90.12 214 ARG A C 1
ATOM 1630 O O . ARG A 1 214 ? -12.298 0.077 17.688 1.00 90.12 214 ARG A O 1
ATOM 1637 N N . HIS A 1 215 ? -13.013 -1.997 17.192 1.00 91.62 215 HIS A N 1
ATOM 1638 C CA . HIS A 1 215 ? -14.330 -1.597 16.715 1.00 91.62 215 HIS A CA 1
ATOM 1639 C C . HIS A 1 215 ? -15.255 -1.346 17.919 1.00 91.62 215 HIS A C 1
ATOM 1641 O O . HIS A 1 215 ? -15.452 -2.225 18.759 1.00 91.62 215 HIS A O 1
ATOM 1647 N N . ARG A 1 216 ? -15.799 -0.129 18.043 1.00 81.81 216 ARG A N 1
ATOM 1648 C CA . ARG A 1 216 ? -16.824 0.180 19.045 1.00 81.81 216 ARG A CA 1
ATOM 1649 C C . ARG A 1 216 ? -18.123 -0.465 18.589 1.00 81.81 216 ARG A C 1
ATOM 1651 O O . ARG A 1 216 ? -18.793 0.045 17.697 1.00 81.81 216 ARG A O 1
ATOM 1658 N N . GLN A 1 217 ? -18.481 -1.573 19.221 1.00 66.12 217 GLN A N 1
ATOM 1659 C CA . GLN A 1 217 ? -19.836 -2.092 19.104 1.00 66.12 217 GLN A CA 1
ATOM 1660 C C . GLN A 1 217 ? -20.785 -1.042 19.709 1.00 66.12 217 GLN A C 1
ATOM 1662 O O . GLN A 1 217 ? -20.505 -0.549 20.809 1.00 66.12 217 GLN A O 1
ATOM 1667 N N . PRO A 1 218 ? -21.861 -0.639 19.009 1.00 56.00 218 PRO A N 1
ATOM 1668 C CA . PRO A 1 218 ? -22.835 0.273 19.582 1.00 56.00 218 PRO A CA 1
ATOM 1669 C C . PRO A 1 218 ? -23.397 -0.377 20.846 1.00 56.00 218 PRO A C 1
ATOM 1671 O O . PRO A 1 218 ? -23.922 -1.488 20.799 1.00 56.00 218 PRO A O 1
ATOM 1674 N N . SER A 1 219 ? -23.232 0.299 21.984 1.00 46.59 219 SER A N 1
ATOM 1675 C CA . SER A 1 219 ? -23.857 -0.089 23.244 1.00 46.59 219 SER A CA 1
ATOM 1676 C C . SER A 1 219 ? -25.368 -0.094 23.031 1.00 46.59 219 SER A C 1
ATOM 1678 O O . SER A 1 219 ? -25.964 0.976 22.885 1.00 46.59 219 SER A O 1
ATOM 1680 N N . SER A 1 220 ? -25.942 -1.290 22.925 1.00 35.50 220 SER A N 1
ATOM 1681 C CA . SER A 1 220 ? -27.386 -1.493 22.896 1.00 35.50 220 SER A CA 1
ATOM 1682 C C . SER A 1 220 ? -27.981 -1.452 24.295 1.00 35.50 220 SER A C 1
ATOM 1684 O O . SER A 1 220 ? -27.239 -1.712 25.269 1.00 35.50 220 SER A O 1
#